Protein AF-A0A9Q9AF63-F1 (afdb_monomer)

Organism: NCBI:txid215465

Solvent-accessible surface area (backbone atoms only — not comparable to full-atom values): 17402 Å² total; per-residue (Å²): 139,84,87,80,82,82,80,79,77,81,82,74,74,74,53,44,100,85,75,41,67,67,80,53,75,73,59,57,75,74,52,88,51,78,83,75,47,58,68,69,58,47,49,53,50,45,50,52,53,34,70,74,70,29,19,36,49,43,97,87,70,42,79,43,64,91,54,70,68,51,71,76,35,76,66,51,26,55,53,44,56,66,55,29,63,42,35,30,30,36,79,22,55,47,49,47,51,62,65,60,53,55,47,62,71,67,49,52,72,68,60,50,57,52,27,29,75,81,67,97,78,68,94,58,89,89,71,91,83,70,76,18,31,40,35,36,35,37,35,40,66,76,66,60,58,85,62,30,53,62,35,43,50,59,53,46,58,36,58,76,34,82,91,31,77,68,44,60,43,51,71,47,54,42,57,46,70,74,44,77,74,51,50,60,57,52,51,57,49,52,56,56,49,51,75,72,51,88,47,68,69,45,39,49,53,49,50,46,47,48,49,24,48,50,54,45,49,51,55,52,49,54,52,53,53,50,51,52,50,52,54,47,69,72,40,93,62,95,76,76,84,77,81,75,76,84,78,77,82,71,87,75,75,78,93,75,94,75,90,78,82,80,78,92,73,91,70,87,77,74,79,77,75,82,77,79,77,85,80,130

Mean predicted aligned error: 15.32 Å

Secondary structure (DSSP, 8-state):
-------------S--TTSPPPPPHHHHTTS--GGGS-HHHHHHHHHHHHHHH-EEE-TTS-EE-SSSHHHH-HHHHHHHHHHHTTEEEEEEETT-THHHHHHHHHS-HHHHHHHS---TT---TT-TT---EEEEEEEESS--HHHHHHHHHHHHTTTT-TTSGGGG--EEEEEEES-HHHHHHHHHHHHHHHHH---HHHHHHHHHHHHHHHHHHHHHHHHHHHHHHHHHHHS-------------TTS---------PPPS-----------PPPP-

Structure (mmCIF, N/CA/C/O backbone):
data_AF-A0A9Q9AF63-F1
#
_entry.id   AF-A0A9Q9AF63-F1
#
loop_
_atom_site.group_PDB
_atom_site.id
_atom_site.type_symbol
_atom_site.label_atom_id
_atom_site.label_alt_id
_atom_site.label_comp_id
_atom_site.label_asym_id
_atom_site.label_entity_id
_atom_site.label_seq_id
_atom_site.pdbx_PDB_ins_code
_atom_site.Cartn_x
_atom_site.Cartn_y
_atom_site.Cartn_z
_atom_site.occupancy
_atom_site.B_iso_or_equiv
_atom_site.auth_seq_id
_atom_site.auth_comp_id
_atom_site.auth_asym_id
_atom_site.auth_atom_id
_atom_site.pdbx_PDB_model_num
ATOM 1 N N . MET A 1 1 ? -63.738 12.614 22.627 1.00 40.19 1 MET A N 1
ATOM 2 C CA . MET A 1 1 ? -63.311 11.239 22.961 1.00 40.19 1 MET A CA 1
ATOM 3 C C . MET A 1 1 ? -62.847 10.582 21.673 1.00 40.19 1 MET A C 1
ATOM 5 O O . MET A 1 1 ? -63.666 10.401 20.786 1.00 40.19 1 MET A O 1
ATOM 9 N N . MET A 1 2 ? -61.541 10.354 21.518 1.00 39.25 2 MET A N 1
ATOM 10 C CA . MET A 1 2 ? -60.963 9.656 20.363 1.00 39.25 2 MET A CA 1
ATOM 11 C C . MET A 1 2 ? -60.520 8.265 20.823 1.00 39.25 2 MET A C 1
ATOM 13 O O . MET A 1 2 ? -59.652 8.158 21.686 1.00 39.25 2 MET A O 1
ATOM 17 N N . GLU A 1 3 ? -61.129 7.216 20.273 1.00 41.09 3 GLU A N 1
ATOM 18 C CA . GLU A 1 3 ? -60.701 5.827 20.461 1.00 41.09 3 GLU A CA 1
ATOM 19 C C . GLU A 1 3 ? -59.487 5.526 19.573 1.00 41.09 3 GLU A C 1
ATOM 21 O O . GLU A 1 3 ? -59.563 5.560 18.344 1.00 41.09 3 GLU A O 1
ATOM 26 N N . GLN A 1 4 ? -58.356 5.208 20.204 1.00 42.12 4 GLN A N 1
ATOM 27 C CA . GLN A 1 4 ? -57.185 4.647 19.536 1.00 42.12 4 GLN A CA 1
ATOM 28 C C . GLN A 1 4 ? -57.412 3.153 19.274 1.00 42.12 4 GLN A C 1
ATOM 30 O O . GLN A 1 4 ? -57.460 2.342 20.199 1.00 42.12 4 GLN A O 1
ATOM 35 N N . LYS A 1 5 ? -57.513 2.767 17.998 1.00 41.03 5 LYS A N 1
ATOM 36 C CA . LYS A 1 5 ? -57.464 1.360 17.580 1.00 41.03 5 LYS A CA 1
ATOM 37 C C . LYS A 1 5 ? -56.031 0.836 17.702 1.00 41.03 5 LYS A C 1
ATOM 39 O O . LYS A 1 5 ? -55.151 1.223 16.938 1.00 41.03 5 LYS A O 1
ATOM 44 N N . SER A 1 6 ? -55.825 -0.069 18.656 1.00 43.34 6 SER A N 1
ATOM 45 C CA . SER A 1 6 ? -54.605 -0.861 18.825 1.00 43.34 6 SER A CA 1
ATOM 46 C C . SER A 1 6 ? -54.395 -1.777 17.611 1.00 43.34 6 SER A C 1
ATOM 48 O O . SER A 1 6 ? -55.165 -2.712 17.379 1.00 43.34 6 SER A O 1
ATOM 50 N N . GLN A 1 7 ? -53.366 -1.496 16.809 1.00 41.84 7 GLN A N 1
ATOM 51 C CA . GLN A 1 7 ? -52.895 -2.398 15.760 1.00 41.84 7 GLN A CA 1
ATOM 52 C C . GLN A 1 7 ? -52.069 -3.518 16.406 1.00 41.84 7 GLN A C 1
ATOM 54 O O . GLN A 1 7 ? -50.968 -3.289 16.900 1.00 41.84 7 GLN A O 1
ATOM 59 N N . LYS A 1 8 ? -52.614 -4.739 16.402 1.00 41.44 8 LYS A N 1
ATOM 60 C CA . LYS A 1 8 ? -51.881 -5.960 16.750 1.00 41.44 8 LYS A CA 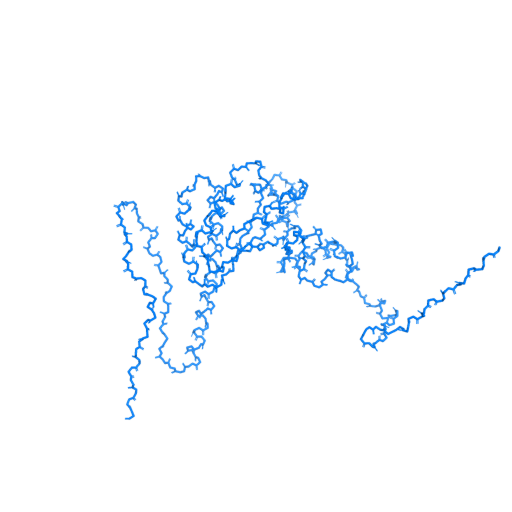1
ATOM 61 C C . LYS A 1 8 ? -50.850 -6.255 15.660 1.00 41.44 8 LYS A C 1
ATOM 63 O O . LYS A 1 8 ? -51.215 -6.557 14.526 1.00 41.44 8 LYS A O 1
ATOM 68 N N . THR A 1 9 ? -49.574 -6.188 16.016 1.00 38.66 9 THR A N 1
ATOM 69 C CA . THR A 1 9 ? -48.465 -6.706 15.212 1.00 38.66 9 THR A CA 1
ATOM 70 C C . THR A 1 9 ? -48.625 -8.223 15.034 1.00 38.66 9 THR A C 1
ATOM 72 O O . THR A 1 9 ? -48.923 -8.915 16.012 1.00 38.66 9 THR A O 1
ATOM 75 N N . PRO A 1 10 ? -48.438 -8.772 13.821 1.00 39.84 10 PRO A N 1
ATOM 76 C CA . PRO A 1 10 ? -48.488 -10.212 13.611 1.00 39.84 10 PRO A CA 1
ATOM 77 C C . PRO A 1 10 ? -47.320 -10.890 14.337 1.00 39.84 10 PRO A C 1
ATOM 79 O O . PRO A 1 10 ? -46.160 -10.505 14.183 1.00 39.84 10 PRO A O 1
ATOM 82 N N . GLN A 1 11 ? -47.643 -11.898 15.150 1.00 45.44 11 GLN A N 1
ATOM 83 C CA . GLN A 1 11 ? -46.669 -12.790 15.769 1.00 45.44 11 GLN A CA 1
ATOM 84 C C . GLN A 1 11 ? -45.915 -13.532 14.663 1.00 45.44 11 GLN A C 1
ATOM 86 O O . GLN A 1 11 ? -46.487 -14.346 13.942 1.00 45.44 11 GLN A O 1
ATOM 91 N N . SER A 1 12 ? -44.629 -13.214 14.528 1.00 45.88 12 SER A N 1
ATOM 92 C CA . SER A 1 12 ? -43.688 -13.929 13.673 1.00 45.88 12 SER A CA 1
ATOM 93 C C . SER A 1 12 ? -43.659 -15.404 14.079 1.00 45.88 12 SER A C 1
ATOM 95 O O . SER A 1 12 ? -43.249 -15.746 15.189 1.00 45.88 12 SER A O 1
ATOM 97 N N . THR A 1 13 ? -44.129 -16.278 13.191 1.00 47.62 13 THR A N 1
ATOM 98 C CA . THR A 1 13 ? -43.919 -17.725 13.271 1.00 47.62 13 THR A CA 1
ATOM 99 C C . THR A 1 13 ? -42.415 -17.970 13.268 1.00 47.62 13 THR A C 1
ATOM 101 O O . THR A 1 13 ? -41.766 -17.710 12.260 1.00 47.62 13 THR A O 1
ATOM 104 N N . GLY A 1 14 ? -41.871 -18.397 14.413 1.00 52.56 14 GLY A N 1
ATOM 105 C CA . GLY A 1 14 ? -40.439 -18.503 14.722 1.00 52.56 14 GLY A CA 1
ATOM 106 C C . GLY A 1 14 ? -39.661 -19.534 13.903 1.00 52.56 14 GLY A C 1
ATOM 107 O O . GLY A 1 14 ? -39.076 -20.454 14.466 1.00 52.56 14 GLY A O 1
ATOM 108 N N . LEU A 1 15 ? -39.648 -19.372 12.586 1.00 46.97 15 LEU A N 1
ATOM 109 C CA . LEU A 1 15 ? -38.808 -20.086 11.638 1.00 46.97 15 LEU A CA 1
ATOM 110 C C . LEU A 1 15 ? -37.778 -19.095 11.089 1.00 46.97 15 LEU A C 1
ATOM 112 O O . LEU A 1 15 ? -38.126 -17.994 10.659 1.00 46.97 15 LEU A O 1
ATOM 116 N N . ASN A 1 16 ? -36.504 -19.480 11.120 1.00 59.41 16 ASN A N 1
ATOM 117 C CA . ASN A 1 16 ? -35.443 -18.714 10.468 1.00 59.41 16 ASN A CA 1
ATOM 118 C C . ASN A 1 16 ? -35.586 -18.832 8.935 1.00 59.41 16 ASN A C 1
ATOM 120 O O . ASN A 1 16 ? -36.303 -19.707 8.448 1.00 59.41 16 ASN A O 1
ATOM 124 N N . GLN A 1 17 ? -34.886 -17.986 8.166 1.00 59.47 17 GLN A N 1
ATOM 125 C CA . GLN A 1 17 ? -34.955 -17.956 6.689 1.00 59.47 17 GLN A CA 1
ATOM 126 C C . GLN A 1 17 ? -34.658 -19.316 6.019 1.00 59.47 17 GLN A C 1
ATOM 128 O O . GLN A 1 17 ? -35.101 -19.553 4.901 1.00 59.47 17 GLN A O 1
ATOM 133 N N . ASP A 1 18 ? -34.009 -20.234 6.739 1.00 68.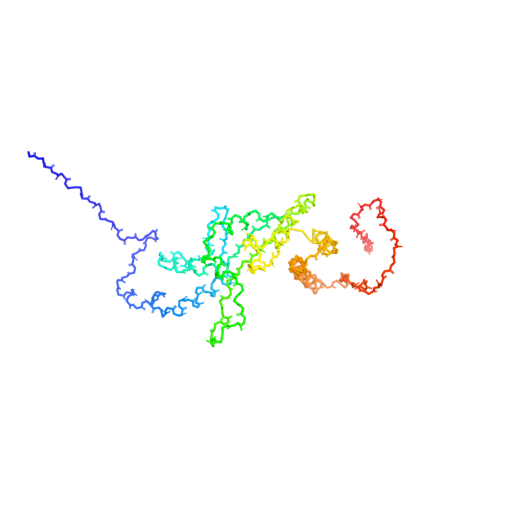88 18 ASP A N 1
ATOM 134 C CA . ASP A 1 18 ? -33.678 -21.590 6.287 1.00 68.88 18 ASP A CA 1
ATOM 135 C C . ASP A 1 18 ? -34.744 -22.652 6.639 1.00 68.88 18 ASP A C 1
ATOM 137 O O . ASP A 1 18 ? -34.483 -23.852 6.551 1.00 68.88 18 ASP A O 1
ATOM 141 N N . GLY A 1 19 ? -35.927 -22.252 7.125 1.00 66.62 19 GLY A N 1
ATOM 142 C CA . GLY A 1 19 ? -37.008 -23.175 7.505 1.00 66.62 19 GLY A CA 1
ATOM 143 C C . GLY A 1 19 ? -36.722 -24.016 8.756 1.00 66.62 19 GLY A C 1
ATOM 144 O O . GLY A 1 19 ? -37.437 -24.977 9.036 1.00 66.62 19 GLY A O 1
ATOM 145 N N . ARG A 1 20 ? -35.682 -23.670 9.525 1.00 64.94 20 ARG A N 1
ATOM 146 C CA . ARG A 1 20 ? -35.332 -24.326 10.792 1.00 64.94 20 ARG A CA 1
ATOM 147 C C . ARG A 1 20 ? -35.839 -23.516 11.980 1.00 64.94 20 ARG A C 1
ATOM 149 O O . ARG A 1 20 ? -35.778 -22.284 11.973 1.00 64.94 20 ARG A O 1
ATOM 156 N N . TYR A 1 21 ? -36.288 -24.219 13.019 1.00 58.97 21 TYR A N 1
ATOM 157 C CA . TYR A 1 21 ? -36.537 -23.607 14.321 1.00 58.97 21 TYR A CA 1
ATOM 158 C C . TYR A 1 21 ? -35.222 -23.036 14.872 1.00 58.97 21 TYR A C 1
ATOM 160 O O . TYR A 1 21 ? -34.186 -23.704 14.766 1.00 58.97 21 TYR A O 1
ATOM 168 N N . PRO A 1 22 ? -35.224 -21.818 15.444 1.00 62.84 22 PRO A N 1
ATOM 169 C CA . PRO A 1 22 ? -34.050 -21.293 16.116 1.00 62.84 22 PRO A CA 1
ATOM 170 C C . PRO A 1 22 ? -33.624 -22.276 17.217 1.00 62.84 22 PRO A C 1
ATOM 172 O O . PRO A 1 22 ? -34.490 -22.852 17.883 1.00 62.84 22 PRO A O 1
ATOM 175 N N . PRO A 1 23 ? -32.309 -22.490 17.405 1.00 61.69 23 PRO A N 1
ATOM 176 C CA . PRO A 1 23 ? -31.814 -23.402 18.426 1.00 61.69 23 PRO A CA 1
ATOM 177 C C . PRO A 1 23 ? -32.398 -23.018 19.785 1.00 61.69 23 PRO A C 1
ATOM 179 O O . PRO A 1 23 ? -32.509 -21.831 20.115 1.00 61.69 23 PRO A O 1
ATOM 182 N N . SER A 1 24 ? -32.808 -24.037 20.540 1.00 60.53 24 SER A N 1
ATOM 183 C CA . SER A 1 24 ? -33.427 -23.867 21.855 1.00 60.53 24 SER A CA 1
ATOM 184 C C . SER A 1 24 ? -32.520 -23.047 22.779 1.00 60.53 24 SER A C 1
ATOM 186 O O . SER A 1 24 ? -31.297 -23.109 22.679 1.00 60.53 24 SER A O 1
ATOM 188 N N . GLN A 1 25 ? -33.104 -22.276 23.698 1.00 57.56 25 GLN A N 1
ATOM 189 C CA . GLN A 1 25 ? -32.359 -21.388 24.604 1.00 57.56 25 GLN A CA 1
ATOM 190 C C . GLN A 1 25 ? -31.267 -22.144 25.396 1.00 57.56 25 GLN A C 1
ATOM 192 O O . GLN A 1 25 ? -30.166 -21.632 25.553 1.00 57.56 25 GLN A O 1
ATOM 197 N N . LYS A 1 26 ? -31.523 -23.418 25.737 1.00 53.22 26 LYS A N 1
ATOM 198 C CA . LYS A 1 26 ? -30.560 -24.348 26.357 1.00 53.22 26 LYS A CA 1
ATOM 199 C C . LYS A 1 26 ? -29.373 -24.752 25.470 1.00 53.22 26 LYS A C 1
ATOM 201 O O . LYS A 1 26 ? -28.327 -25.096 26.000 1.00 53.22 26 LYS A O 1
ATOM 206 N N . GLN A 1 27 ? -29.507 -24.747 24.141 1.00 55.69 27 GLN A N 1
ATOM 207 C CA . GLN A 1 27 ? -28.368 -25.002 23.244 1.00 55.69 27 GLN A CA 1
ATOM 208 C C . GLN A 1 27 ? -27.416 -23.805 23.190 1.00 55.69 27 GLN A C 1
ATOM 210 O O . GLN A 1 27 ? -26.212 -24.007 23.106 1.00 55.69 27 GLN A O 1
ATOM 215 N N . ARG A 1 28 ? -27.934 -22.575 23.319 1.00 57.66 28 ARG A N 1
ATOM 216 C CA . ARG A 1 28 ? -27.095 -21.366 23.380 1.00 57.66 28 ARG A CA 1
ATOM 217 C C . ARG A 1 28 ? -26.313 -21.245 24.687 1.00 57.66 28 ARG A C 1
ATOM 219 O O . ARG A 1 28 ? -25.251 -20.648 24.688 1.00 57.66 28 ARG A O 1
ATOM 226 N N . GLU A 1 29 ? -26.817 -21.813 25.782 1.00 58.97 29 GLU A N 1
ATOM 227 C CA . GLU A 1 29 ? -26.141 -21.788 27.091 1.00 58.97 29 GLU A CA 1
ATOM 228 C C . GLU A 1 29 ? -24.853 -22.633 27.130 1.00 58.97 29 GLU A C 1
ATOM 230 O O . GLU A 1 29 ? -24.011 -22.406 27.993 1.00 58.97 29 GLU A O 1
ATOM 235 N N . ASN A 1 30 ? -24.669 -23.561 26.182 1.00 60.06 30 ASN A N 1
ATOM 236 C CA . ASN A 1 30 ? -23.475 -24.410 26.079 1.00 60.06 30 ASN A CA 1
ATOM 237 C C . ASN A 1 30 ? -22.545 -24.039 24.910 1.00 60.06 30 ASN A C 1
ATOM 239 O O . ASN A 1 30 ? -21.534 -24.710 24.703 1.00 60.06 30 ASN A O 1
ATOM 243 N N . GLU A 1 31 ? -22.863 -22.998 24.140 1.00 71.44 31 GLU A N 1
ATOM 244 C CA . GLU A 1 31 ? -22.011 -22.513 23.053 1.00 71.44 31 GLU A CA 1
ATOM 245 C C . GLU A 1 31 ? -21.240 -21.280 23.527 1.00 71.44 31 GLU A C 1
ATOM 247 O O . GLU A 1 31 ? -21.824 -20.231 23.786 1.00 71.44 31 GLU A O 1
ATOM 252 N N . TRP A 1 32 ? -19.914 -21.398 23.636 1.00 75.44 32 TRP A N 1
ATOM 253 C CA . TRP A 1 32 ? -19.058 -20.238 23.872 1.00 75.44 32 TRP A CA 1
ATOM 254 C C . TRP A 1 32 ? -19.143 -19.278 22.684 1.00 75.44 32 TRP A C 1
ATOM 256 O O . TRP A 1 32 ? -18.859 -19.648 21.541 1.00 75.44 32 TRP A O 1
ATOM 266 N N . SER A 1 33 ? -19.521 -18.033 22.959 1.00 81.38 33 SER A N 1
ATOM 267 C CA . SER A 1 33 ? -19.510 -16.951 21.984 1.00 81.38 33 SER A CA 1
ATOM 268 C C . SER A 1 33 ? -18.108 -16.367 21.861 1.00 81.38 33 SER A C 1
ATOM 270 O O . SER A 1 33 ? -17.343 -16.303 22.819 1.00 81.38 33 SER A O 1
ATOM 272 N N . PHE A 1 34 ? -17.782 -15.840 20.681 1.00 82.88 34 PHE A N 1
ATOM 273 C CA . PHE A 1 34 ? -16.546 -15.082 20.474 1.00 82.88 34 PHE A CA 1
ATOM 274 C C . PHE A 1 34 ? -16.404 -13.911 21.467 1.00 82.88 34 PHE A C 1
ATOM 276 O O . PHE A 1 34 ? -15.296 -13.566 21.869 1.00 82.88 34 PHE A O 1
ATOM 283 N N . LEU A 1 35 ? -17.528 -13.317 21.880 1.00 85.44 35 LEU A N 1
ATOM 284 C CA . LEU A 1 35 ? -17.551 -12.219 22.849 1.00 85.44 35 LEU A CA 1
ATOM 285 C C . LEU A 1 35 ? -17.252 -12.663 24.289 1.00 85.44 35 LEU A C 1
ATOM 287 O O . LEU A 1 35 ? -16.934 -11.805 25.108 1.00 85.44 35 LEU A O 1
ATOM 291 N N . ASP A 1 36 ? -17.315 -13.965 24.578 1.00 87.88 36 ASP A N 1
ATOM 292 C CA . ASP A 1 36 ? -16.996 -14.525 25.896 1.00 87.88 36 ASP A CA 1
ATOM 293 C C . ASP A 1 36 ? -15.480 -14.720 26.082 1.00 87.88 36 ASP A C 1
ATOM 295 O O . ASP A 1 36 ? -15.008 -14.975 27.190 1.00 87.88 36 ASP A O 1
ATOM 299 N N . LEU A 1 37 ? -14.694 -14.589 25.006 1.00 87.56 37 LEU A N 1
ATOM 300 C CA . LEU A 1 37 ? -13.234 -14.634 25.067 1.00 87.56 37 LEU A CA 1
ATOM 301 C C . LEU A 1 37 ? -12.679 -13.402 25.804 1.00 87.56 37 LEU A C 1
ATOM 303 O O . LEU A 1 37 ? -13.219 -12.306 25.641 1.00 87.56 37 LEU A O 1
ATOM 307 N N . PRO A 1 38 ? -11.553 -13.517 26.533 1.00 90.56 38 PRO A N 1
ATOM 308 C CA . PRO A 1 38 ? -10.850 -12.354 27.072 1.00 90.56 38 PRO A CA 1
ATOM 309 C C . PRO A 1 38 ? -10.507 -11.336 25.978 1.00 90.56 38 PRO A C 1
ATOM 311 O O . PRO A 1 38 ? -10.186 -11.710 24.844 1.00 90.56 38 PRO A O 1
ATOM 314 N N . GLY A 1 39 ? -10.550 -10.044 26.309 1.00 85.56 39 GLY A N 1
ATO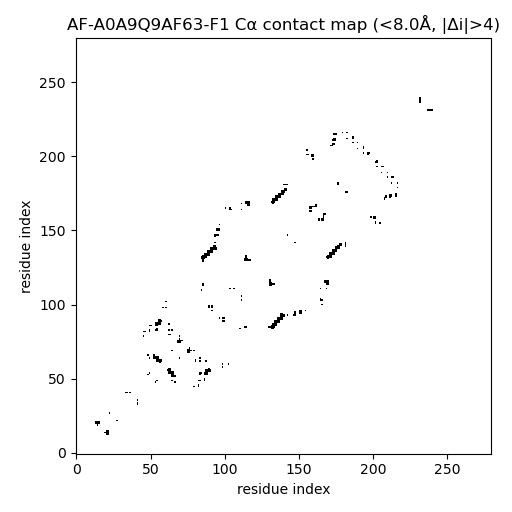M 315 C CA . GLY A 1 39 ? -10.348 -8.963 25.337 1.00 85.56 39 GLY A CA 1
ATOM 316 C C . GLY A 1 39 ? -8.989 -9.025 24.632 1.00 85.56 39 GLY A C 1
ATOM 317 O O . GLY A 1 39 ? -8.878 -8.687 23.454 1.00 85.56 39 GLY A O 1
ATOM 318 N N . GLU A 1 40 ? -7.961 -9.525 25.313 1.00 85.94 40 GLU A N 1
ATOM 319 C CA . GLU A 1 40 ? -6.626 -9.756 24.762 1.00 85.94 40 GLU A CA 1
ATOM 320 C C . GLU A 1 40 ? -6.655 -10.805 23.645 1.00 85.94 40 GLU A C 1
ATOM 322 O O . GLU A 1 40 ? -6.059 -10.603 22.585 1.00 85.94 40 GLU A O 1
ATOM 327 N N . VAL A 1 41 ? -7.400 -11.894 23.854 1.00 87.06 41 VAL A N 1
ATOM 328 C CA . VAL A 1 41 ? -7.563 -12.975 22.873 1.00 87.06 41 VAL A CA 1
ATOM 329 C C . VAL A 1 41 ? -8.383 -12.485 21.682 1.00 87.06 41 VAL A C 1
ATOM 331 O O . VAL A 1 41 ? -7.997 -12.725 20.539 1.00 87.06 41 VAL A O 1
ATOM 334 N N . GLN A 1 42 ? -9.462 -11.732 21.927 1.00 88.69 42 GLN A N 1
ATOM 335 C CA . GLN A 1 42 ? -10.249 -11.114 20.854 1.00 88.69 42 GLN A CA 1
ATOM 336 C C . GLN A 1 42 ? -9.371 -10.208 19.981 1.00 88.69 42 GLN A C 1
ATOM 338 O O . GLN A 1 42 ? -9.371 -10.342 18.758 1.00 88.69 42 GLN A O 1
ATOM 343 N N . ASN A 1 43 ? -8.561 -9.342 20.601 1.00 85.94 43 ASN A N 1
ATOM 344 C CA . ASN A 1 43 ? -7.639 -8.452 19.896 1.00 85.94 43 ASN A CA 1
ATOM 345 C C . ASN A 1 43 ? -6.589 -9.220 19.085 1.00 85.94 43 ASN A C 1
ATOM 347 O O . ASN A 1 43 ? -6.334 -8.862 17.936 1.00 85.94 43 ASN A O 1
ATOM 351 N N . ALA A 1 44 ? -6.009 -10.285 19.645 1.00 84.44 44 ALA A N 1
ATOM 352 C CA . ALA A 1 44 ? -5.060 -11.130 18.926 1.00 84.44 44 ALA A CA 1
ATOM 353 C C . ALA A 1 44 ? -5.700 -11.774 17.684 1.00 84.44 44 ALA A C 1
ATOM 355 O O . ALA A 1 44 ? -5.097 -11.770 16.610 1.00 84.44 44 ALA A O 1
ATOM 356 N N . ILE A 1 45 ? -6.945 -12.251 17.795 1.00 87.44 45 ILE A N 1
ATOM 357 C CA . ILE A 1 45 ? -7.688 -12.816 16.661 1.00 87.44 45 ILE A CA 1
ATOM 358 C C . ILE A 1 45 ? -8.000 -11.735 15.623 1.00 87.44 45 ILE A C 1
ATOM 360 O O . ILE A 1 45 ? -7.800 -11.963 14.431 1.00 87.44 45 ILE A O 1
ATOM 364 N N . TYR A 1 46 ? -8.442 -10.547 16.046 1.00 87.38 46 TYR A N 1
ATOM 365 C CA . TYR A 1 46 ? -8.684 -9.435 15.127 1.00 87.38 46 TYR A CA 1
ATOM 366 C C . TYR A 1 46 ? -7.434 -9.088 14.331 1.00 87.38 46 TYR A C 1
ATOM 368 O O . TYR A 1 46 ? -7.511 -8.987 13.109 1.00 87.38 46 TYR A O 1
ATOM 376 N N . LEU A 1 47 ? -6.287 -8.968 15.000 1.00 81.44 47 LEU A N 1
ATOM 377 C CA . LEU A 1 47 ? -5.008 -8.685 14.356 1.00 81.44 47 LEU A CA 1
ATOM 378 C C . LEU A 1 47 ? -4.575 -9.806 13.413 1.00 81.44 47 LEU A C 1
ATOM 380 O O . LEU A 1 47 ? -4.118 -9.503 12.317 1.00 81.44 47 LEU A O 1
ATOM 384 N N . ALA A 1 48 ? -4.752 -11.075 13.788 1.00 83.25 48 ALA A N 1
ATOM 385 C CA . ALA A 1 48 ? -4.425 -12.211 12.926 1.00 83.25 48 ALA A CA 1
ATOM 386 C C . ALA A 1 48 ? -5.285 -12.231 11.651 1.00 83.25 48 ALA A C 1
ATOM 388 O O . ALA A 1 48 ? -4.777 -12.373 10.542 1.00 83.25 48 ALA A O 1
ATOM 389 N N . VAL A 1 49 ? -6.594 -12.007 11.784 1.00 84.94 49 VAL A N 1
ATOM 390 C CA . VAL A 1 49 ? -7.506 -11.946 10.632 1.00 84.94 49 VAL A CA 1
ATOM 391 C C . VAL A 1 49 ? -7.180 -10.747 9.738 1.00 84.94 49 VAL A C 1
ATOM 393 O O . VAL A 1 49 ? -7.242 -10.831 8.508 1.00 84.94 49 VAL A O 1
ATOM 396 N N . LEU A 1 50 ? -6.853 -9.614 10.354 1.00 82.94 50 LEU A N 1
ATOM 397 C CA . LEU A 1 50 ? -6.497 -8.385 9.664 1.00 82.94 50 LEU A CA 1
ATOM 398 C C . LEU A 1 50 ? -5.110 -8.450 9.009 1.00 82.94 50 LEU A C 1
ATOM 400 O O . LEU A 1 50 ? -4.935 -7.864 7.945 1.00 82.94 50 LEU A O 1
ATOM 404 N N . SER A 1 51 ? -4.144 -9.1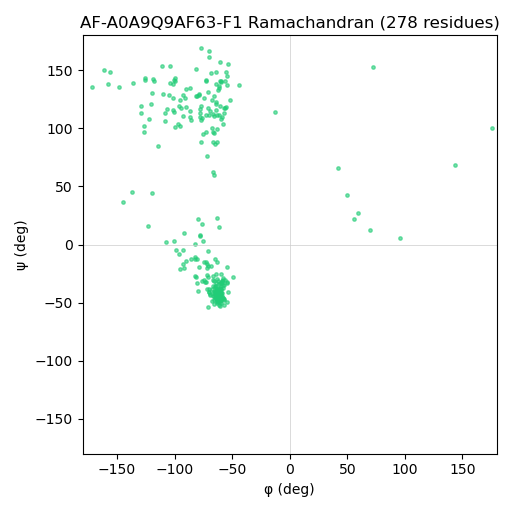71 9.575 1.00 78.62 51 SER A N 1
ATOM 405 C CA . SER A 1 51 ? -2.825 -9.365 8.964 1.00 78.62 51 SER A CA 1
ATOM 406 C C . SER A 1 51 ? -2.897 -10.302 7.759 1.00 78.62 51 SER A C 1
ATOM 408 O O . SER A 1 51 ? -2.272 -10.028 6.735 1.00 78.62 51 SER A O 1
ATOM 410 N N . GLU A 1 52 ? -3.717 -11.352 7.842 1.00 81.50 52 GLU A N 1
ATOM 411 C CA . GLU A 1 52 ? -3.913 -12.312 6.756 1.00 81.50 52 GLU A CA 1
ATOM 412 C C . GLU A 1 52 ? -4.708 -11.699 5.595 1.00 81.50 52 GLU A C 1
ATOM 414 O O . GLU A 1 52 ? -4.268 -11.713 4.442 1.00 81.50 52 GLU A O 1
ATOM 419 N N . LYS A 1 53 ? -5.890 -11.139 5.884 1.00 79.38 53 LYS A N 1
ATOM 420 C CA . LYS A 1 53 ? -6.823 -10.687 4.838 1.00 79.38 53 LYS A CA 1
ATOM 421 C C . LYS A 1 53 ? -6.702 -9.200 4.509 1.00 79.38 53 LYS A C 1
ATOM 423 O O . LYS A 1 53 ? -7.077 -8.789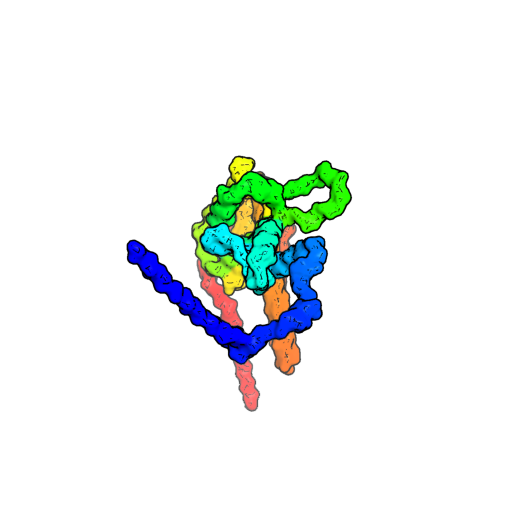 3.409 1.00 79.38 53 LYS A O 1
ATOM 428 N N . GLY A 1 54 ? -6.140 -8.401 5.415 1.00 77.38 54 GLY A N 1
ATOM 429 C CA . GLY A 1 54 ? -6.032 -6.950 5.279 1.00 77.38 54 GLY A CA 1
ATOM 430 C C . GLY A 1 54 ? -7.367 -6.233 5.459 1.00 77.38 54 GLY A C 1
ATOM 431 O O . GLY A 1 54 ? -8.435 -6.758 5.143 1.00 77.38 54 GLY A O 1
ATOM 432 N N . ALA A 1 55 ? -7.313 -4.982 5.903 1.00 86.88 55 ALA A N 1
ATOM 433 C CA . ALA A 1 55 ? -8.429 -4.062 5.735 1.00 86.88 55 ALA A CA 1
ATOM 434 C C . ALA A 1 55 ? -8.307 -3.375 4.371 1.00 86.88 55 ALA A C 1
ATOM 436 O O . ALA A 1 55 ? -7.227 -2.925 4.011 1.00 86.88 55 ALA A O 1
ATOM 437 N N . ILE A 1 56 ? -9.379 -3.272 3.591 1.00 88.38 56 ILE A N 1
ATOM 438 C CA . ILE A 1 56 ? -9.334 -2.677 2.250 1.00 88.38 56 ILE A CA 1
ATOM 439 C C . ILE A 1 56 ? -9.962 -1.290 2.290 1.00 88.38 56 ILE A C 1
ATOM 441 O O . ILE A 1 56 ? -11.098 -1.116 2.732 1.00 88.38 56 ILE A O 1
ATOM 445 N N . LEU A 1 57 ? -9.249 -0.296 1.769 1.00 89.12 57 LEU A N 1
ATOM 446 C CA . LEU A 1 57 ? -9.831 1.012 1.509 1.00 89.12 57 LEU A CA 1
ATOM 447 C C . LEU A 1 57 ? -10.685 0.947 0.236 1.00 89.12 57 LEU A C 1
ATOM 449 O O . LEU A 1 57 ? -10.173 0.701 -0.855 1.00 89.12 57 LEU A O 1
ATOM 453 N N . THR A 1 58 ? -11.981 1.217 0.341 1.00 86.94 58 THR A N 1
ATOM 454 C CA . THR A 1 58 ? -12.912 1.248 -0.802 1.00 86.94 58 THR A CA 1
ATOM 455 C C . THR A 1 58 ? -12.789 2.527 -1.633 1.00 86.94 58 THR A C 1
ATOM 457 O O . THR A 1 58 ? -12.167 3.506 -1.219 1.00 86.94 58 THR A O 1
ATOM 460 N N . LYS A 1 59 ? -13.422 2.559 -2.816 1.00 81.94 59 LYS A N 1
ATOM 461 C CA . LYS A 1 59 ? -13.521 3.773 -3.656 1.00 81.94 59 LYS A CA 1
ATOM 462 C C . LYS A 1 59 ? -14.185 4.948 -2.925 1.00 81.94 59 LYS A C 1
ATOM 464 O O . LYS A 1 59 ? -13.808 6.090 -3.151 1.00 81.94 59 LYS A O 1
ATOM 469 N N . ALA A 1 60 ? -15.107 4.664 -2.003 1.00 84.62 60 ALA A N 1
ATOM 470 C CA . ALA A 1 60 ? -15.768 5.662 -1.162 1.00 84.62 60 ALA A CA 1
ATOM 471 C C . ALA A 1 60 ? -14.898 6.156 0.014 1.00 84.62 60 ALA A C 1
ATOM 473 O O . ALA A 1 60 ? -15.396 6.878 0.875 1.00 84.62 60 ALA A O 1
ATOM 474 N N . LEU A 1 61 ? -13.618 5.760 0.071 1.00 83.38 61 LEU A N 1
ATOM 475 C CA . LEU A 1 61 ? -12.684 6.055 1.164 1.00 83.38 61 LEU A CA 1
ATOM 476 C C . LEU A 1 61 ? -13.152 5.518 2.524 1.00 83.38 61 LEU A C 1
ATOM 478 O O . LEU A 1 61 ? -12.801 6.058 3.568 1.00 83.38 61 LEU A O 1
ATOM 482 N N . ARG A 1 62 ? -13.948 4.446 2.505 1.00 84.38 62 ARG A N 1
ATOM 483 C CA . ARG A 1 62 ? -14.347 3.698 3.700 1.00 84.38 62 ARG A CA 1
ATOM 484 C C . ARG A 1 62 ? -13.482 2.461 3.832 1.00 84.38 62 ARG A C 1
ATOM 486 O O . ARG A 1 62 ? -13.208 1.811 2.822 1.00 84.38 62 ARG A O 1
ATOM 493 N N . ILE A 1 63 ? -13.093 2.138 5.055 1.00 84.88 63 ILE A N 1
ATOM 494 C CA . ILE A 1 63 ? -12.391 0.897 5.351 1.00 84.88 63 ILE A CA 1
ATOM 495 C C . ILE A 1 63 ? -13.418 -0.225 5.437 1.00 84.88 63 ILE A C 1
ATOM 497 O O . ILE A 1 63 ? -14.412 -0.117 6.150 1.00 84.88 63 ILE A O 1
ATOM 501 N N . THR A 1 64 ? -13.177 -1.288 4.683 1.00 85.38 64 THR A N 1
ATOM 502 C CA . THR A 1 64 ? -13.992 -2.500 4.682 1.00 85.38 64 THR A CA 1
ATOM 503 C C . THR A 1 64 ? -13.118 -3.699 4.953 1.00 85.38 64 THR A C 1
ATOM 505 O O . THR A 1 64 ? -11.989 -3.775 4.470 1.00 85.38 64 THR A O 1
ATOM 508 N N . MET A 1 65 ? -13.656 -4.659 5.686 1.00 84.69 65 MET A N 1
ATOM 509 C CA . MET A 1 65 ? -12.965 -5.901 5.974 1.00 84.69 65 MET A CA 1
ATOM 510 C C . MET A 1 65 ? -13.508 -6.996 5.057 1.00 84.69 65 MET A C 1
ATOM 512 O O . MET A 1 65 ? -14.715 -7.219 5.048 1.00 84.69 65 MET A O 1
ATOM 516 N N . PRO A 1 66 ? -12.657 -7.703 4.302 1.00 74.69 66 PRO A N 1
ATOM 517 C CA . PRO A 1 66 ? -13.076 -8.801 3.430 1.00 74.69 66 PRO A CA 1
ATOM 518 C C . PRO A 1 66 ? -13.383 -10.098 4.210 1.00 74.69 66 PRO A C 1
ATOM 520 O O . PRO A 1 66 ? -13.384 -11.183 3.635 1.00 74.69 66 PRO A O 1
ATOM 523 N N . ASN A 1 67 ? -13.588 -10.021 5.529 1.00 81.12 67 ASN A N 1
ATOM 524 C CA . ASN A 1 67 ? -13.825 -11.174 6.392 1.00 81.12 67 ASN A CA 1
ATOM 525 C C . ASN A 1 67 ? -15.264 -11.192 6.925 1.00 81.12 67 ASN A C 1
ATOM 527 O O . ASN A 1 67 ? -15.898 -10.154 7.096 1.00 81.12 67 ASN A O 1
ATOM 531 N N . ASN A 1 68 ? -15.751 -12.395 7.231 1.00 82.88 68 ASN A N 1
ATOM 532 C CA . ASN A 1 68 ? -17.094 -12.593 7.775 1.00 82.88 68 ASN A CA 1
ATOM 533 C C . ASN A 1 68 ? -17.169 -12.309 9.283 1.00 82.88 68 ASN A C 1
ATOM 535 O O . ASN A 1 68 ? -18.267 -12.202 9.819 1.00 82.88 68 ASN A O 1
ATOM 539 N N . LEU A 1 69 ? -16.031 -12.167 9.974 1.00 81.50 69 LEU A N 1
ATOM 540 C CA . LEU A 1 69 ? -15.991 -11.961 11.425 1.00 81.50 69 LEU A CA 1
ATOM 541 C C . LEU A 1 69 ? -16.662 -10.635 11.814 1.00 81.50 69 LEU A C 1
ATOM 543 O O . LEU A 1 69 ? -17.466 -10.592 12.743 1.00 81.50 69 LEU A O 1
ATOM 547 N N . GLY A 1 70 ? -16.441 -9.581 11.024 1.00 77.00 70 GLY A N 1
ATOM 548 C CA . GLY A 1 70 ? -17.130 -8.300 11.189 1.00 77.00 70 GLY A CA 1
ATOM 549 C C . GLY A 1 70 ? -18.644 -8.345 10.935 1.00 77.00 70 GLY A C 1
ATOM 550 O O . GLY A 1 70 ? -19.334 -7.391 11.275 1.00 77.00 70 GLY A O 1
ATOM 551 N N . LEU A 1 71 ? -19.187 -9.422 10.357 1.00 81.31 71 LEU A N 1
ATOM 552 C CA . LEU A 1 71 ? -20.629 -9.571 10.112 1.00 81.31 71 LEU A CA 1
ATOM 553 C C . LEU A 1 71 ? -21.366 -10.232 11.286 1.00 81.31 71 LEU A C 1
ATOM 555 O O . LEU A 1 71 ? -22.590 -10.161 11.349 1.00 81.31 71 LEU A O 1
ATOM 559 N N . VAL A 1 72 ? -20.634 -10.850 12.220 1.00 81.94 72 VAL A N 1
ATOM 560 C CA . VAL A 1 72 ? -21.208 -11.631 13.329 1.00 81.94 72 VAL A CA 1
ATOM 561 C C . VAL A 1 72 ? -21.916 -10.733 14.350 1.00 81.94 72 VAL A C 1
ATOM 563 O O . VAL A 1 72 ? -22.964 -11.094 14.878 1.00 81.94 72 VAL A O 1
ATOM 566 N N . SER A 1 73 ? -21.366 -9.549 14.635 1.00 85.19 73 SER A N 1
ATOM 567 C CA . SER A 1 73 ? -21.952 -8.587 15.574 1.00 85.19 73 SER A CA 1
ATOM 568 C C . SER A 1 73 ? -21.490 -7.162 15.276 1.00 85.19 73 SER A C 1
ATOM 570 O O . SER A 1 73 ? -20.344 -6.936 14.887 1.00 85.19 73 SER A O 1
ATOM 572 N N . LYS A 1 74 ? -22.357 -6.175 15.545 1.00 85.81 74 LYS A N 1
ATOM 573 C CA . LYS A 1 74 ? -22.007 -4.745 15.459 1.00 85.81 74 LYS A CA 1
ATOM 574 C C . LYS A 1 74 ? -20.846 -4.372 16.387 1.00 85.81 74 LYS A C 1
ATOM 576 O O . LYS A 1 74 ? -20.057 -3.497 16.043 1.00 85.81 74 LYS A O 1
ATOM 581 N N . GLN A 1 75 ? -20.738 -5.035 17.539 1.00 87.25 75 GLN A N 1
ATOM 582 C CA . GLN A 1 75 ? -19.650 -4.805 18.489 1.00 87.25 75 GLN A CA 1
ATOM 583 C C . GLN A 1 75 ? -18.309 -5.276 17.916 1.00 87.25 75 GLN A C 1
ATOM 585 O O . GLN A 1 75 ? -17.351 -4.507 17.901 1.00 87.25 75 GLN A O 1
ATOM 590 N N . ILE A 1 76 ? -18.274 -6.498 17.374 1.00 85.94 76 ILE A N 1
ATOM 591 C CA . ILE A 1 76 ? -17.090 -7.067 16.715 1.00 85.94 76 ILE A CA 1
ATOM 592 C C . ILE A 1 76 ? -16.684 -6.187 15.532 1.00 85.94 76 ILE A C 1
ATOM 594 O O . ILE A 1 76 ? -15.522 -5.810 15.406 1.00 85.94 76 ILE A O 1
ATOM 598 N N . HIS A 1 77 ? -17.653 -5.775 14.709 1.00 85.88 77 HIS A N 1
ATOM 599 C CA . HIS A 1 77 ? -17.409 -4.860 13.599 1.00 85.88 77 HIS A CA 1
ATOM 600 C C . HIS A 1 77 ? -16.723 -3.564 14.053 1.00 85.88 77 HIS A C 1
ATOM 602 O O . HIS A 1 77 ? -15.726 -3.155 13.464 1.00 85.88 77 HIS A O 1
ATOM 608 N N . ALA A 1 78 ? -17.242 -2.912 15.098 1.00 84.62 78 ALA A N 1
ATOM 609 C CA . ALA A 1 78 ? -16.683 -1.663 15.609 1.00 84.62 78 ALA A CA 1
ATOM 610 C C . ALA A 1 78 ? -15.254 -1.847 16.145 1.00 84.62 78 ALA A C 1
ATOM 612 O O . ALA A 1 78 ? -14.372 -1.053 15.815 1.00 84.62 78 ALA A O 1
ATOM 613 N N . GLN A 1 79 ? -15.009 -2.915 16.909 1.00 86.56 79 GLN A N 1
ATOM 614 C CA . GLN A 1 79 ? -13.681 -3.230 17.443 1.00 86.56 79 GLN A CA 1
ATOM 615 C C . GLN A 1 79 ? -12.675 -3.515 16.324 1.00 86.56 79 GLN A C 1
ATOM 617 O O . GLN A 1 79 ? -11.586 -2.940 16.308 1.00 86.56 79 GLN A O 1
ATOM 622 N N . MET A 1 80 ? -13.051 -4.337 15.343 1.00 85.62 80 MET A N 1
ATOM 623 C CA . MET A 1 80 ? -12.177 -4.627 14.212 1.00 85.62 80 MET A CA 1
ATOM 624 C C . MET A 1 80 ? -11.937 -3.396 13.331 1.00 85.62 80 MET A C 1
ATOM 626 O O . MET A 1 80 ? -10.825 -3.219 12.849 1.00 85.62 80 MET A O 1
ATOM 630 N N . CYS A 1 81 ? -12.924 -2.510 13.149 1.00 83.62 81 CYS A N 1
ATOM 631 C CA . CYS A 1 81 ? -12.710 -1.228 12.470 1.00 83.62 81 CYS A CA 1
ATOM 632 C C . CYS A 1 81 ? -11.679 -0.352 13.193 1.00 83.62 81 CYS A C 1
ATOM 634 O O . CYS A 1 81 ? -10.869 0.283 12.521 1.00 83.62 81 CYS A O 1
ATOM 636 N N . GLY A 1 82 ? -11.671 -0.349 14.530 1.00 80.75 82 GLY A N 1
ATOM 637 C CA . GLY A 1 82 ? -10.632 0.329 15.312 1.00 80.75 82 GLY A CA 1
ATOM 638 C C . GLY A 1 82 ? -9.239 -0.257 15.063 1.00 80.75 82 GLY A C 1
ATOM 639 O O . GLY A 1 82 ? -8.272 0.482 14.913 1.00 80.75 82 GLY A O 1
ATOM 640 N N . GLN A 1 83 ? -9.144 -1.582 14.924 1.00 82.38 83 GLN A N 1
ATOM 641 C CA . GLN A 1 83 ? -7.883 -2.273 14.623 1.00 82.38 83 GLN A CA 1
ATOM 642 C C . GLN A 1 83 ? -7.481 -2.203 13.137 1.00 82.38 83 GLN A C 1
ATOM 644 O O . GLN A 1 83 ? -6.318 -2.386 12.776 1.00 82.38 83 GLN A O 1
ATOM 649 N N . ALA A 1 84 ? -8.424 -1.913 12.244 1.00 83.19 84 ALA A N 1
ATOM 650 C CA . ALA A 1 84 ? -8.188 -1.900 10.806 1.00 83.19 84 ALA A CA 1
ATOM 651 C C . ALA A 1 84 ? -7.189 -0.813 10.377 1.00 83.19 84 ALA A C 1
ATOM 653 O O . ALA A 1 84 ? -6.502 -0.987 9.371 1.00 83.19 84 ALA A O 1
ATOM 654 N N . MET A 1 85 ? -7.058 0.272 11.154 1.00 76.50 85 MET A N 1
ATOM 655 C CA . MET A 1 85 ? -6.072 1.330 10.902 1.00 76.50 85 MET A CA 1
ATOM 656 C C . MET A 1 85 ? -4.627 0.825 10.923 1.00 76.50 85 MET A C 1
ATOM 658 O O . MET A 1 85 ? -3.780 1.383 10.228 1.00 76.50 85 MET A O 1
ATOM 662 N N . TYR A 1 86 ? -4.348 -0.270 11.637 1.00 75.94 86 TYR A N 1
ATOM 663 C CA . TYR A 1 86 ? -3.002 -0.835 11.713 1.00 75.94 86 TYR A CA 1
ATOM 664 C C . TYR A 1 86 ? -2.564 -1.574 10.437 1.00 75.94 86 TYR A C 1
ATOM 666 O O . TYR A 1 86 ? -1.375 -1.829 10.262 1.00 75.94 86 TYR A O 1
ATOM 674 N N . CYS A 1 87 ? -3.493 -1.897 9.532 1.00 79.50 87 CYS A N 1
ATOM 675 C CA . CYS A 1 87 ? -3.266 -2.813 8.405 1.00 79.50 87 CYS A CA 1
ATOM 676 C C . CYS A 1 87 ? -4.043 -2.412 7.135 1.00 79.50 87 CYS A C 1
ATOM 678 O O . CYS A 1 87 ? -4.549 -3.261 6.389 1.00 79.50 87 CYS A O 1
ATOM 680 N N . VAL A 1 88 ? -4.174 -1.107 6.883 1.00 87.88 88 VAL A N 1
ATOM 681 C CA . VAL A 1 88 ? -4.950 -0.610 5.742 1.00 87.88 88 VAL A CA 1
ATOM 682 C C . VAL A 1 88 ? -4.220 -0.904 4.435 1.00 87.88 88 VAL A C 1
ATOM 684 O O . VAL A 1 88 ? -3.150 -0.370 4.152 1.00 87.88 88 VAL A O 1
ATOM 687 N N . ARG A 1 89 ? -4.852 -1.704 3.583 1.00 90.25 89 ARG A N 1
ATOM 688 C CA . ARG A 1 89 ? -4.468 -1.941 2.197 1.00 90.25 89 ARG A CA 1
ATOM 689 C C . ARG A 1 89 ? -5.198 -0.972 1.274 1.00 90.25 89 ARG A C 1
ATOM 691 O O . ARG A 1 89 ? -6.427 -0.874 1.277 1.00 90.25 89 ARG A O 1
ATOM 698 N N . VAL A 1 90 ? -4.438 -0.290 0.426 1.00 91.69 90 VAL A N 1
ATOM 699 C CA . VAL A 1 90 ? -4.963 0.620 -0.592 1.00 91.69 90 VAL A CA 1
ATOM 700 C C . VAL A 1 90 ? -4.537 0.148 -1.969 1.00 91.69 90 VAL A C 1
ATOM 702 O O . VAL A 1 90 ? -3.353 0.059 -2.268 1.00 91.69 90 VAL A O 1
ATOM 705 N N . GLU A 1 91 ? -5.515 -0.122 -2.823 1.00 91.50 91 GLU A N 1
ATOM 706 C CA . GLU A 1 91 ? -5.273 -0.432 -4.231 1.00 91.50 91 GLU A CA 1
ATOM 707 C C . GLU A 1 91 ? -5.008 0.846 -5.033 1.00 91.50 91 GLU A C 1
ATOM 709 O O . GLU A 1 91 ? -5.773 1.816 -4.955 1.00 91.50 91 GLU A O 1
ATOM 714 N N . VAL A 1 92 ? -3.916 0.826 -5.794 1.00 90.81 92 VAL A N 1
ATOM 715 C CA . VAL A 1 92 ? -3.410 1.905 -6.641 1.00 90.81 92 VAL A CA 1
ATOM 716 C C . VAL A 1 92 ? -3.147 1.341 -8.031 1.00 90.81 92 VAL A C 1
ATOM 718 O O . VAL A 1 92 ? -2.240 0.538 -8.217 1.00 90.81 92 VAL A O 1
ATOM 721 N N . SER A 1 93 ? -3.913 1.789 -9.019 1.00 89.12 93 SER A N 1
ATOM 722 C CA . SER A 1 93 ? -3.710 1.407 -10.420 1.00 89.12 93 SER A CA 1
ATOM 723 C C . SER A 1 93 ? -2.762 2.385 -11.107 1.00 89.12 93 SER A C 1
ATOM 725 O O . SER A 1 93 ? -2.936 3.596 -10.962 1.00 89.12 93 SER A O 1
ATOM 727 N N . ASN A 1 94 ? -1.777 1.882 -11.856 1.00 84.56 94 ASN A N 1
ATOM 728 C CA . ASN A 1 94 ? -0.881 2.681 -12.707 1.00 84.56 94 ASN A CA 1
ATOM 729 C C . ASN A 1 94 ? -0.249 3.887 -11.975 1.00 84.56 94 ASN A C 1
ATOM 731 O O . ASN A 1 94 ? -0.209 5.004 -12.488 1.00 84.56 94 ASN A O 1
ATOM 735 N N . PHE A 1 95 ? 0.195 3.660 -10.731 1.00 88.19 95 PHE A N 1
ATOM 736 C CA . PHE A 1 95 ? 0.731 4.678 -9.812 1.00 88.19 95 PHE A CA 1
ATOM 737 C C . PHE A 1 95 ? -0.198 5.870 -9.533 1.00 88.19 95 PHE A C 1
ATOM 739 O O . PHE A 1 95 ? 0.258 6.922 -9.094 1.00 88.19 95 PHE A O 1
ATOM 746 N N . ASN A 1 96 ? -1.511 5.750 -9.723 1.00 89.50 96 ASN A N 1
ATOM 747 C CA . ASN A 1 96 ? -2.446 6.797 -9.323 1.00 89.50 96 ASN A CA 1
ATOM 748 C C . ASN A 1 96 ? -2.690 6.785 -7.800 1.00 89.50 96 ASN A C 1
ATOM 750 O O . ASN A 1 96 ? -3.632 6.175 -7.293 1.00 89.50 96 ASN A O 1
ATOM 754 N N . PHE A 1 97 ? -1.855 7.514 -7.059 1.00 90.88 97 PHE A N 1
ATOM 755 C CA . PHE A 1 97 ? -1.924 7.610 -5.596 1.00 90.88 97 PHE A CA 1
ATOM 756 C C . PHE A 1 97 ? -3.021 8.549 -5.066 1.00 90.88 97 PHE A C 1
ATOM 758 O O . PHE A 1 97 ? -3.073 8.802 -3.862 1.00 90.88 97 PHE A O 1
ATOM 765 N N . SER A 1 98 ? -3.915 9.072 -5.916 1.00 89.75 98 SER A N 1
ATOM 766 C CA . SER A 1 98 ? -4.940 10.050 -5.503 1.00 89.75 98 SER A CA 1
ATOM 767 C C . SER A 1 98 ? -5.773 9.550 -4.325 1.00 89.75 98 SER A C 1
ATOM 769 O O . SER A 1 98 ? -6.007 10.285 -3.374 1.00 89.75 98 SER A O 1
ATOM 771 N N . LYS A 1 99 ? -6.137 8.266 -4.336 1.00 90.25 99 LYS A N 1
ATOM 772 C CA . LYS A 1 99 ? -6.907 7.628 -3.265 1.00 90.25 99 LYS A CA 1
ATOM 773 C C . LYS A 1 99 ? -6.155 7.589 -1.933 1.00 90.25 99 LYS A C 1
ATOM 775 O O . LYS A 1 99 ? -6.734 7.932 -0.907 1.00 90.25 99 LYS A O 1
ATOM 780 N N . VAL A 1 100 ? -4.872 7.215 -1.960 1.00 91.25 100 VAL A N 1
ATOM 781 C CA . VAL A 1 100 ? -3.996 7.225 -0.774 1.00 91.25 100 VAL A CA 1
ATOM 782 C C . VAL A 1 100 ? -3.904 8.646 -0.226 1.00 91.25 100 VAL A C 1
ATOM 784 O O . VAL A 1 100 ? -4.123 8.879 0.956 1.00 91.25 100 VAL A O 1
ATOM 787 N N . ILE A 1 101 ? -3.667 9.618 -1.104 1.00 90.50 101 ILE A N 1
ATOM 788 C CA . ILE A 1 101 ? -3.546 11.030 -0.740 1.00 90.50 101 ILE A CA 1
ATOM 789 C C . ILE A 1 101 ? -4.834 11.556 -0.097 1.00 90.50 101 ILE A C 1
ATOM 791 O O . ILE A 1 101 ? -4.781 12.186 0.958 1.00 90.50 101 ILE A O 1
ATOM 795 N N . THR A 1 102 ? -5.993 11.324 -0.719 1.00 90.94 102 THR A N 1
ATOM 796 C CA . THR A 1 102 ? -7.273 11.801 -0.185 1.00 90.94 102 THR A CA 1
ATOM 797 C C . THR A 1 102 ? -7.601 11.132 1.143 1.00 90.94 102 THR A C 1
ATOM 799 O O . THR A 1 102 ? -8.138 11.793 2.024 1.00 90.94 102 THR A O 1
ATOM 802 N N . PHE A 1 103 ? -7.256 9.854 1.308 1.00 90.12 103 PHE A N 1
ATOM 803 C CA . PHE A 1 103 ? -7.397 9.159 2.583 1.00 90.12 103 PHE A CA 1
ATOM 804 C C . PHE A 1 103 ? -6.555 9.817 3.680 1.00 90.12 103 PHE A C 1
ATOM 806 O O . PHE A 1 103 ? -7.110 10.242 4.686 1.00 90.12 103 PHE A O 1
ATOM 813 N N . LEU A 1 104 ? -5.255 10.018 3.443 1.00 89.31 104 LEU A N 1
ATOM 814 C CA . LEU A 1 104 ? -4.353 10.664 4.404 1.00 89.31 104 LEU A CA 1
ATOM 815 C C . LEU A 1 104 ? -4.809 12.073 4.798 1.00 89.31 104 LEU A C 1
ATOM 817 O O . LEU A 1 104 ? -4.701 12.467 5.956 1.00 89.31 104 LEU A O 1
ATOM 821 N N . ASN A 1 105 ? -5.349 12.836 3.848 1.00 89.19 105 ASN A N 1
ATOM 822 C CA . ASN A 1 105 ? -5.865 14.180 4.109 1.00 89.19 105 ASN A CA 1
ATOM 823 C C . ASN A 1 105 ? -7.169 14.190 4.927 1.00 89.19 105 ASN A C 1
ATOM 825 O O . ASN A 1 105 ? -7.524 15.231 5.468 1.00 89.19 105 ASN A O 1
ATOM 829 N N . LYS A 1 106 ? -7.899 13.070 4.993 1.00 88.44 106 LYS A N 1
ATOM 830 C CA . LYS A 1 106 ? -9.142 12.948 5.771 1.00 88.44 106 LYS A CA 1
ATOM 831 C C . LYS A 1 106 ? -8.930 12.414 7.183 1.00 88.44 106 LYS A C 1
ATOM 833 O O . LYS A 1 106 ? -9.837 12.545 7.996 1.00 88.44 106 LYS A O 1
ATOM 838 N N . LEU A 1 107 ? -7.779 11.805 7.458 1.00 86.31 107 LEU A N 1
ATOM 839 C CA . LEU A 1 107 ? -7.454 11.311 8.793 1.00 86.31 107 LEU A CA 1
ATOM 840 C C . LEU A 1 107 ? -7.357 12.465 9.797 1.00 86.31 107 LEU A C 1
ATOM 842 O O . LEU A 1 107 ? -6.983 13.586 9.434 1.00 86.31 107 LEU A O 1
ATOM 846 N N . SER A 1 108 ? -7.700 12.199 11.054 1.00 86.19 108 SER A N 1
ATOM 847 C CA . SER A 1 108 ? -7.399 13.132 12.139 1.00 86.19 108 SER A CA 1
ATOM 848 C C . SER A 1 108 ? -5.886 13.154 12.406 1.00 86.19 108 SER A C 1
ATOM 850 O O . SER A 1 108 ? -5.162 12.247 11.993 1.00 86.19 108 SER A O 1
ATOM 852 N N . GLU A 1 109 ? -5.376 14.187 13.082 1.00 84.19 109 GLU A N 1
ATOM 853 C CA . GLU A 1 109 ? -3.958 14.206 13.485 1.00 84.19 109 GLU A CA 1
ATOM 854 C C . GLU A 1 109 ? -3.628 13.069 14.469 1.00 84.19 109 GLU A C 1
ATOM 856 O O . GLU A 1 109 ? -2.520 12.537 14.444 1.00 84.19 109 GLU A O 1
ATOM 861 N N . GLU A 1 110 ? -4.604 12.638 15.276 1.00 82.81 110 GLU A N 1
ATOM 862 C CA . GLU A 1 110 ? -4.481 11.482 16.173 1.00 82.81 110 GLU A CA 1
ATOM 863 C C . GLU A 1 110 ? -4.262 10.187 15.377 1.00 82.81 110 GLU A C 1
ATOM 865 O O . GLU A 1 110 ? -3.305 9.454 15.633 1.00 82.81 110 GLU A O 1
ATOM 870 N N . ASP A 1 111 ? -5.078 9.955 14.343 1.00 82.44 111 ASP A N 1
ATOM 871 C CA . ASP A 1 111 ? -4.956 8.784 13.465 1.00 82.44 111 ASP A CA 1
ATOM 872 C C . ASP A 1 111 ? -3.644 8.797 12.666 1.00 82.44 111 ASP A C 1
ATOM 874 O O . ASP A 1 111 ? -3.024 7.755 12.450 1.00 82.44 111 ASP A O 1
ATOM 878 N N . VAL A 1 112 ? -3.190 9.979 12.234 1.00 82.56 112 VAL A N 1
ATOM 879 C CA . VAL A 1 112 ? -1.877 10.139 11.587 1.00 82.56 112 VAL A CA 1
ATOM 880 C C . VAL A 1 112 ? -0.754 9.801 12.568 1.00 82.56 112 VAL A C 1
ATOM 882 O O . VAL A 1 112 ? 0.209 9.139 12.182 1.00 82.56 112 VAL A O 1
ATOM 885 N N . GLY A 1 113 ? -0.888 10.190 13.838 1.00 79.94 113 GLY A N 1
ATOM 886 C CA . GLY A 1 113 ? 0.055 9.853 14.901 1.00 79.94 113 GLY A CA 1
ATOM 887 C C . GLY A 1 113 ? 0.250 8.346 15.087 1.00 79.94 113 GLY A C 1
ATOM 888 O O . GLY A 1 113 ? 1.376 7.912 15.323 1.00 79.94 113 GLY A O 1
ATOM 889 N N . LEU A 1 114 ? -0.802 7.541 14.897 1.00 79.06 114 LEU A N 1
ATOM 890 C CA . LEU A 1 114 ? -0.716 6.074 14.954 1.00 79.06 114 LEU A CA 1
ATOM 891 C C . LEU A 1 114 ? 0.125 5.480 13.812 1.00 79.06 114 LEU A C 1
ATOM 893 O O . LEU A 1 114 ? 0.758 4.442 13.997 1.00 79.06 114 LEU A O 1
ATOM 897 N N . LEU A 1 115 ? 0.132 6.137 12.648 1.00 79.94 115 LEU A N 1
ATOM 898 C CA . LEU A 1 115 ? 0.829 5.712 11.425 1.00 79.94 115 LEU A CA 1
ATOM 899 C C . LEU A 1 115 ? 2.296 6.158 11.364 1.00 79.94 115 LEU A C 1
ATOM 901 O O . LEU A 1 115 ? 3.054 5.694 10.502 1.00 79.94 115 LEU A O 1
ATOM 905 N N . ARG A 1 116 ? 2.709 7.066 12.254 1.00 81.12 116 ARG A N 1
ATOM 906 C CA . ARG A 1 116 ? 4.099 7.510 12.340 1.00 81.12 116 ARG A CA 1
ATOM 907 C C . ARG A 1 116 ? 4.972 6.407 12.947 1.00 81.12 116 ARG A C 1
ATOM 909 O O . ARG A 1 116 ? 4.556 5.744 13.898 1.00 81.12 116 ARG A O 1
ATOM 916 N N . PRO A 1 117 ? 6.203 6.202 12.448 1.00 71.69 117 PRO A N 1
ATOM 917 C CA . PRO A 1 117 ? 7.155 5.320 13.104 1.00 71.69 117 PRO A CA 1
ATOM 918 C C . PRO A 1 117 ? 7.392 5.789 14.543 1.00 71.69 117 PRO A C 1
ATOM 920 O O . PRO A 1 117 ? 7.902 6.888 14.762 1.00 71.69 117 PRO A O 1
ATOM 923 N N . LYS A 1 118 ? 7.043 4.963 15.536 1.00 67.50 118 LYS A N 1
ATOM 924 C CA . LYS A 1 118 ? 7.473 5.200 16.917 1.00 67.50 118 LYS A CA 1
ATOM 925 C C . LYS A 1 118 ? 8.994 5.018 16.950 1.00 67.50 118 LYS A C 1
ATOM 927 O O . LYS A 1 118 ? 9.501 3.928 16.700 1.00 67.50 118 LYS A O 1
ATOM 932 N N . GLY A 1 119 ? 9.737 6.099 17.180 1.00 53.78 119 GLY A N 1
ATOM 933 C CA . GLY A 1 119 ? 11.187 6.029 17.357 1.00 53.78 119 GLY A CA 1
ATOM 934 C C . GLY A 1 119 ? 11.563 5.154 18.560 1.00 53.78 119 GLY A C 1
ATOM 935 O O . GLY A 1 119 ? 10.777 4.999 19.491 1.00 53.78 119 GLY A O 1
ATOM 936 N N . LYS A 1 120 ? 12.793 4.620 18.567 1.00 47.72 120 LYS A N 1
ATOM 937 C CA . LYS A 1 120 ? 13.388 3.780 19.634 1.00 47.72 120 LYS A CA 1
ATOM 938 C C . LYS A 1 120 ? 13.561 4.485 21.002 1.00 47.72 120 LYS A C 1
ATOM 940 O O . LYS A 1 120 ? 14.443 4.120 21.774 1.00 47.72 120 LYS A O 1
ATOM 945 N N . THR A 1 121 ? 12.810 5.542 21.298 1.00 42.81 121 THR A N 1
ATOM 946 C CA . THR A 1 121 ? 13.028 6.418 22.461 1.00 42.81 121 THR A CA 1
ATOM 947 C C . THR A 1 121 ? 12.132 6.130 23.661 1.00 42.81 121 THR A C 1
ATOM 949 O O . THR A 1 121 ? 12.380 6.687 24.728 1.00 42.81 121 THR A O 1
ATOM 952 N N . SER A 1 122 ? 11.173 5.211 23.568 1.00 40.34 122 SER A N 1
ATOM 953 C CA . SER A 1 122 ? 10.403 4.785 24.740 1.00 40.34 122 SER A CA 1
ATOM 954 C C . SER A 1 122 ? 10.952 3.471 25.284 1.00 40.34 122 SER A C 1
ATOM 956 O O . SER A 1 122 ? 10.678 2.397 24.759 1.00 40.34 122 SER A O 1
ATOM 958 N N . ARG A 1 123 ? 11.741 3.569 26.363 1.00 39.44 123 ARG A N 1
ATOM 959 C CA . ARG A 1 123 ? 12.123 2.456 27.250 1.00 39.44 123 ARG A CA 1
ATOM 960 C C . ARG A 1 123 ? 10.896 1.918 28.002 1.00 39.44 123 ARG A C 1
ATOM 962 O O . ARG A 1 123 ? 10.831 2.003 29.224 1.00 39.44 123 ARG A O 1
ATOM 969 N N . SER A 1 124 ? 9.916 1.392 27.284 1.00 37.34 124 SER A N 1
ATOM 970 C CA . SER A 1 124 ? 8.869 0.564 27.867 1.00 37.34 124 SER A CA 1
ATOM 971 C C . SER A 1 124 ? 8.903 -0.774 27.156 1.00 37.34 124 SER A C 1
ATOM 973 O O . SER A 1 124 ? 8.582 -0.879 25.974 1.00 37.34 124 SER A O 1
ATOM 975 N N . CYS A 1 125 ? 9.371 -1.766 27.896 1.00 36.19 125 CYS A N 1
ATOM 976 C CA . CYS A 1 125 ? 9.273 -3.177 27.584 1.00 36.19 125 CYS A CA 1
ATOM 977 C C . CYS A 1 125 ? 7.844 -3.496 27.080 1.00 36.19 125 CYS A C 1
ATOM 979 O O . CYS A 1 125 ? 6.889 -2.982 27.657 1.00 36.19 125 CYS A O 1
ATOM 981 N N . ASP A 1 126 ? 7.735 -4.310 26.024 1.00 39.03 126 ASP A N 1
ATOM 982 C CA . ASP A 1 126 ? 6.519 -4.952 25.466 1.00 39.03 126 ASP A CA 1
ATOM 983 C C . ASP A 1 126 ? 5.709 -4.363 24.282 1.00 39.03 126 ASP A C 1
ATOM 985 O O . ASP A 1 126 ? 4.743 -5.004 23.873 1.00 39.03 126 ASP A O 1
ATOM 989 N N . GLU A 1 127 ? 6.086 -3.279 23.590 1.00 42.59 127 GLU A N 1
ATOM 990 C CA . GLU A 1 127 ? 5.283 -2.792 22.430 1.00 42.59 127 GLU A CA 1
ATOM 991 C C . GLU A 1 127 ? 5.990 -2.757 21.057 1.00 42.59 127 GLU A C 1
ATOM 993 O O . GLU A 1 127 ? 5.794 -1.836 20.266 1.00 42.59 127 GLU A O 1
ATOM 998 N N . ASP A 1 128 ? 6.730 -3.808 20.692 1.00 43.81 128 ASP A N 1
ATOM 999 C CA . ASP A 1 128 ? 7.213 -4.007 19.304 1.00 43.81 128 ASP A CA 1
ATOM 1000 C C . ASP A 1 128 ? 6.106 -4.488 18.325 1.00 43.81 128 ASP A C 1
ATOM 1002 O O . ASP A 1 128 ? 6.352 -4.733 17.146 1.00 43.81 128 ASP A O 1
ATOM 1006 N N . VAL A 1 129 ? 4.851 -4.623 18.779 1.00 50.47 129 VAL A N 1
ATOM 1007 C CA . VAL A 1 129 ? 3.793 -5.362 18.052 1.00 50.47 129 VAL A CA 1
ATOM 1008 C C . VAL A 1 129 ? 2.877 -4.480 17.182 1.00 50.47 129 VAL A C 1
ATOM 1010 O O . VAL A 1 129 ? 2.062 -5.007 16.428 1.00 50.47 129 VAL A O 1
ATOM 1013 N N . ARG A 1 130 ? 2.943 -3.141 17.243 1.00 59.41 130 ARG A N 1
ATOM 1014 C CA . ARG A 1 130 ? 1.833 -2.302 16.722 1.00 59.41 130 ARG A CA 1
ATOM 1015 C C . ARG A 1 130 ? 2.240 -1.078 15.908 1.00 59.41 130 ARG A C 1
ATOM 1017 O O . ARG A 1 130 ? 1.680 0.001 16.101 1.00 59.41 130 ARG A O 1
ATOM 1024 N N . GLN A 1 131 ? 3.179 -1.211 14.974 1.00 66.50 131 GLN A N 1
ATOM 1025 C CA . GLN A 1 131 ? 3.377 -0.137 13.998 1.00 66.50 131 GLN A CA 1
ATOM 1026 C C . GLN A 1 131 ? 2.263 -0.188 12.944 1.00 66.50 131 GLN A C 1
ATOM 1028 O O . GLN A 1 131 ? 2.227 -1.098 12.117 1.00 66.50 131 GLN A O 1
ATOM 1033 N N . ALA A 1 132 ? 1.351 0.788 12.975 1.00 73.31 132 ALA A N 1
ATOM 1034 C CA . ALA A 1 132 ? 0.327 0.910 11.949 1.00 73.31 132 ALA A CA 1
ATOM 1035 C C . ALA A 1 132 ? 0.985 1.169 10.589 1.00 73.31 132 ALA A C 1
ATOM 1037 O O . ALA A 1 132 ? 1.885 2.008 10.474 1.00 73.31 132 ALA A O 1
ATOM 1038 N N . LYS A 1 133 ? 0.550 0.440 9.558 1.00 78.94 133 LYS A N 1
ATOM 1039 C CA . LYS A 1 133 ? 1.166 0.510 8.233 1.00 78.94 133 LYS A CA 1
ATOM 1040 C C . LYS A 1 133 ? 0.133 0.563 7.124 1.00 78.94 133 LYS A C 1
ATOM 1042 O O . LYS A 1 133 ? -0.854 -0.172 7.134 1.00 78.94 133 LYS A O 1
ATOM 1047 N N . ILE A 1 134 ? 0.402 1.408 6.130 1.00 87.38 134 ILE A N 1
ATOM 1048 C CA . ILE A 1 134 ? -0.384 1.451 4.898 1.00 87.38 134 ILE A CA 1
ATOM 1049 C C . ILE A 1 134 ? 0.295 0.562 3.860 1.00 87.38 134 ILE A C 1
ATOM 1051 O O . ILE A 1 134 ? 1.415 0.836 3.429 1.00 87.38 134 ILE A O 1
ATOM 1055 N N . ILE A 1 135 ? -0.405 -0.482 3.425 1.00 90.00 135 ILE A N 1
ATOM 1056 C CA . ILE A 1 135 ? 0.043 -1.372 2.355 1.00 90.00 135 ILE A CA 1
ATOM 1057 C C . ILE A 1 135 ? -0.523 -0.855 1.032 1.00 90.00 135 ILE A C 1
ATOM 1059 O O . ILE A 1 135 ? -1.721 -0.950 0.766 1.00 90.00 135 ILE A O 1
ATOM 1063 N N . VAL A 1 136 ? 0.331 -0.333 0.164 1.00 91.88 136 VAL A N 1
ATOM 1064 C CA . VAL A 1 136 ? -0.040 0.088 -1.185 1.00 91.88 136 VAL A CA 1
ATOM 1065 C C . VAL A 1 136 ? 0.052 -1.107 -2.133 1.00 91.88 136 VAL A C 1
ATOM 1067 O O . VAL A 1 136 ? 1.138 -1.575 -2.460 1.00 91.88 136 VAL A O 1
ATOM 1070 N N . SER A 1 137 ? -1.099 -1.593 -2.593 1.00 91.62 137 SER A N 1
ATOM 1071 C CA . SER A 1 137 ? -1.199 -2.615 -3.637 1.00 91.62 137 SER A CA 1
ATOM 1072 C C . SER A 1 137 ? -1.166 -1.934 -5.003 1.00 91.62 137 SER A C 1
ATOM 1074 O O . SER A 1 137 ? -2.127 -1.270 -5.383 1.00 91.62 137 SER A O 1
ATOM 1076 N N . LEU A 1 138 ? -0.059 -2.062 -5.726 1.00 89.94 138 LEU A N 1
ATOM 1077 C CA . LEU A 1 138 ? 0.163 -1.502 -7.054 1.00 89.94 138 LEU A CA 1
ATOM 1078 C C . LEU A 1 138 ? -0.364 -2.466 -8.120 1.00 89.94 138 LEU A C 1
ATOM 1080 O O . LEU A 1 138 ? 0.166 -3.563 -8.277 1.00 89.94 138 LEU A O 1
ATOM 1084 N N . HIS A 1 139 ? -1.390 -2.047 -8.854 1.00 88.81 139 HIS A N 1
ATOM 1085 C CA . HIS A 1 139 ? -1.965 -2.776 -9.980 1.00 88.81 139 HIS A CA 1
ATOM 1086 C C . HIS A 1 139 ? -1.456 -2.161 -11.279 1.00 88.81 139 HIS A C 1
ATOM 1088 O O . HIS A 1 139 ? -1.717 -0.991 -11.570 1.00 88.81 139 HIS A O 1
ATOM 1094 N N . LEU A 1 140 ? -0.694 -2.944 -12.035 1.00 82.31 140 LEU A N 1
ATOM 1095 C CA . LEU A 1 140 ? -0.045 -2.508 -13.265 1.00 82.31 140 LEU A CA 1
ATOM 1096 C C . LEU A 1 140 ? -0.655 -3.289 -14.429 1.00 82.31 140 LEU A C 1
ATOM 1098 O O . LEU A 1 140 ? -0.166 -4.348 -14.830 1.00 82.31 140 LEU A O 1
ATOM 1102 N N . GLU A 1 141 ? -1.780 -2.772 -14.912 1.00 74.69 141 GLU A N 1
ATOM 1103 C CA . GLU A 1 141 ? -2.521 -3.304 -16.051 1.00 74.69 141 GLU A CA 1
ATOM 1104 C C . GLU A 1 141 ? -2.118 -2.498 -17.281 1.00 74.69 141 GLU A C 1
ATOM 1106 O O . GLU A 1 141 ? -2.512 -1.343 -17.422 1.00 74.69 141 GLU A O 1
ATOM 1111 N N . ASN A 1 142 ? -1.270 -3.110 -18.112 1.00 66.06 142 ASN A N 1
ATOM 1112 C CA . ASN A 1 142 ? -0.790 -2.580 -19.389 1.00 66.06 142 ASN A CA 1
ATOM 1113 C C . ASN A 1 142 ? -0.428 -1.077 -19.334 1.00 66.06 142 ASN A C 1
ATOM 1115 O O . ASN A 1 142 ? -1.132 -0.242 -19.902 1.00 66.06 142 ASN A O 1
ATOM 1119 N N . PRO A 1 143 ? 0.612 -0.714 -18.565 1.00 61.09 143 PRO A N 1
ATOM 1120 C CA . PRO A 1 143 ? 0.936 0.677 -18.274 1.00 61.09 143 PRO A CA 1
ATOM 1121 C C . PRO A 1 143 ? 1.227 1.464 -19.556 1.00 61.09 143 PRO A C 1
ATOM 1123 O O . PRO A 1 143 ? 2.290 1.323 -20.154 1.00 61.09 143 PRO A O 1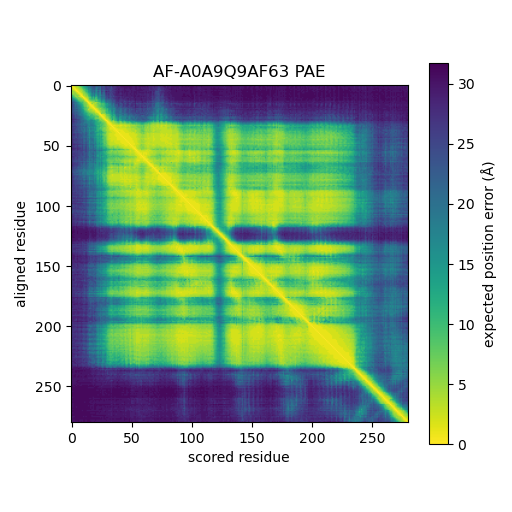
ATOM 1126 N N . ASP A 1 144 ? 0.310 2.351 -19.941 1.00 68.69 144 ASP A N 1
ATOM 1127 C CA . ASP A 1 144 ? 0.643 3.450 -20.841 1.00 68.69 144 ASP A CA 1
ATOM 1128 C C . ASP A 1 144 ? 1.577 4.412 -20.093 1.00 68.69 144 ASP A C 1
ATOM 1130 O O . ASP A 1 144 ? 1.173 5.192 -19.220 1.00 68.69 144 ASP A O 1
ATOM 1134 N N . TRP A 1 145 ? 2.869 4.291 -20.389 1.00 64.50 145 TRP A N 1
ATOM 1135 C CA . TRP A 1 145 ? 3.957 4.927 -19.651 1.00 64.50 145 TRP A CA 1
ATOM 1136 C C . TRP A 1 145 ? 3.859 6.445 -19.587 1.00 64.50 145 TRP A C 1
ATOM 1138 O O . TRP A 1 145 ? 4.292 7.037 -18.593 1.00 64.50 145 TRP A O 1
ATOM 1148 N N . LEU A 1 146 ? 3.244 7.067 -20.595 1.00 63.19 146 LEU A N 1
ATOM 1149 C CA . LEU A 1 146 ? 3.031 8.513 -20.645 1.00 63.19 146 LEU A CA 1
ATOM 1150 C C . LEU A 1 146 ? 2.205 9.004 -19.447 1.00 63.19 146 LEU A C 1
ATOM 1152 O O . LEU A 1 146 ? 2.439 10.096 -18.927 1.00 63.19 146 LEU A O 1
ATOM 1156 N N . HIS A 1 147 ? 1.292 8.172 -18.943 1.00 68.19 147 HIS A N 1
ATOM 1157 C CA . HIS A 1 147 ? 0.424 8.504 -17.813 1.00 68.19 147 HIS A CA 1
ATOM 1158 C C . HIS A 1 147 ? 0.992 8.084 -16.449 1.00 68.19 147 HIS A C 1
ATOM 1160 O O . HIS A 1 147 ? 0.600 8.613 -15.407 1.00 68.19 147 HIS A O 1
ATOM 1166 N N . VAL A 1 148 ? 1.937 7.149 -16.438 1.00 73.19 148 VAL A N 1
ATOM 1167 C CA . VAL A 1 148 ? 2.505 6.517 -15.236 1.00 73.19 148 VAL A CA 1
ATOM 1168 C C . VAL A 1 148 ? 3.560 7.420 -14.581 1.00 73.19 148 VAL A C 1
ATOM 1170 O O . VAL A 1 148 ? 3.584 7.581 -13.356 1.00 73.19 148 VAL A O 1
ATOM 1173 N N . VAL A 1 149 ? 4.389 8.076 -15.398 1.00 75.56 149 VAL A N 1
ATOM 1174 C CA . VAL A 1 149 ? 5.511 8.918 -14.947 1.00 75.56 149 VAL A CA 1
ATOM 1175 C C . VAL A 1 149 ? 5.072 10.135 -14.119 1.00 75.56 149 VAL A C 1
ATOM 1177 O O . VAL A 1 149 ? 5.590 10.314 -13.008 1.00 75.56 149 VAL A O 1
ATOM 1180 N N . PRO A 1 150 ? 4.106 10.963 -14.568 1.00 83.50 150 PRO A N 1
ATOM 1181 C CA . PRO A 1 150 ? 3.707 12.149 -13.810 1.00 83.50 150 PRO A CA 1
ATOM 1182 C C . PRO A 1 150 ? 3.091 11.795 -12.453 1.00 83.50 150 PRO A C 1
ATOM 1184 O O . PRO A 1 150 ? 3.326 12.483 -11.458 1.00 83.50 150 PRO A O 1
ATOM 1187 N N . ASN A 1 151 ? 2.336 10.695 -12.391 1.00 85.81 151 ASN A N 1
ATOM 1188 C CA . ASN A 1 151 ? 1.669 10.249 -11.171 1.00 85.81 151 ASN A CA 1
ATOM 1189 C C . ASN A 1 151 ? 2.666 9.758 -10.115 1.00 85.81 151 ASN A C 1
ATOM 1191 O O . ASN A 1 151 ? 2.563 10.147 -8.947 1.00 85.81 151 ASN A O 1
ATOM 1195 N N . LEU A 1 152 ? 3.669 8.975 -10.526 1.00 86.88 152 LEU A N 1
ATOM 1196 C CA . LEU A 1 152 ? 4.731 8.542 -9.624 1.00 86.88 152 LEU A CA 1
ATOM 1197 C C . LEU A 1 152 ? 5.588 9.726 -9.155 1.00 86.88 152 LEU A C 1
ATOM 1199 O O . LEU A 1 152 ? 5.839 9.856 -7.959 1.00 86.88 152 LEU A O 1
ATOM 1203 N N . SER A 1 153 ? 5.975 10.631 -10.059 1.00 86.00 153 SER A N 1
ATOM 1204 C CA . SER A 1 153 ? 6.725 11.842 -9.693 1.00 86.00 153 SER A CA 1
ATOM 1205 C C . SER A 1 153 ? 5.960 12.694 -8.672 1.00 86.00 153 SER A C 1
ATOM 1207 O O . SER A 1 153 ? 6.501 13.077 -7.631 1.00 86.00 153 SER A O 1
ATOM 1209 N N . ARG A 1 154 ? 4.656 12.909 -8.895 1.00 87.38 154 ARG A N 1
ATOM 1210 C CA . ARG A 1 154 ? 3.780 13.636 -7.964 1.00 87.38 154 ARG A CA 1
ATOM 1211 C C . ARG A 1 154 ? 3.706 12.978 -6.589 1.00 87.38 154 ARG A C 1
ATOM 1213 O O . ARG A 1 154 ? 3.646 13.690 -5.588 1.00 87.38 154 ARG A O 1
ATOM 1220 N N . TRP A 1 155 ? 3.685 11.649 -6.534 1.00 90.69 155 TRP A N 1
ATOM 1221 C CA . TRP A 1 155 ? 3.728 10.903 -5.279 1.00 90.69 155 TRP A CA 1
ATOM 1222 C C . TRP A 1 155 ? 5.060 11.088 -4.560 1.00 90.69 155 TRP A C 1
ATOM 1224 O O . TRP A 1 155 ? 5.074 11.520 -3.410 1.00 90.69 155 TRP A O 1
ATOM 1234 N N . LEU A 1 156 ? 6.175 10.875 -5.260 1.00 89.38 156 LEU A N 1
ATOM 1235 C CA . LEU A 1 156 ? 7.515 11.008 -4.692 1.00 89.38 156 LEU A CA 1
ATOM 1236 C C . LEU A 1 156 ? 7.792 12.431 -4.181 1.00 89.38 156 LEU A C 1
ATOM 1238 O O . LEU A 1 156 ? 8.413 12.614 -3.137 1.00 89.38 156 LEU A O 1
ATOM 1242 N N . ASN A 1 157 ? 7.285 13.460 -4.865 1.00 87.75 157 ASN A N 1
ATOM 1243 C CA . ASN A 1 157 ? 7.420 14.859 -4.444 1.00 87.75 157 ASN A CA 1
ATOM 1244 C C . ASN A 1 157 ? 6.741 15.182 -3.104 1.00 87.75 157 ASN A C 1
ATOM 1246 O O . ASN A 1 157 ? 7.037 16.219 -2.508 1.00 87.75 157 ASN A O 1
ATOM 1250 N N . ARG A 1 158 ? 5.862 14.315 -2.591 1.00 86.06 158 ARG A N 1
ATOM 1251 C CA . ARG A 1 158 ? 5.234 14.522 -1.278 1.00 86.06 158 ARG A CA 1
ATOM 1252 C C . ARG A 1 158 ? 6.177 14.249 -0.120 1.00 86.06 158 ARG A C 1
ATOM 1254 O O . ARG A 1 158 ? 6.058 14.938 0.880 1.00 86.06 158 ARG A O 1
ATOM 1261 N N . PHE A 1 159 ? 7.125 13.332 -0.277 1.00 85.75 159 PHE A N 1
ATOM 1262 C CA . PHE A 1 159 ? 8.091 13.014 0.776 1.00 85.75 159 PHE A CA 1
ATOM 1263 C C . PHE A 1 159 ? 9.125 14.126 0.998 1.00 85.75 159 PHE A C 1
ATOM 1265 O O . PHE A 1 159 ? 9.750 14.173 2.041 1.00 85.75 159 PHE A O 1
ATOM 1272 N N . ASN A 1 160 ? 9.274 15.058 0.051 1.00 81.50 160 ASN A N 1
ATOM 1273 C CA . ASN A 1 160 ? 10.156 16.219 0.217 1.00 81.50 160 ASN A CA 1
ATOM 1274 C C . ASN A 1 160 ? 9.522 17.368 1.007 1.00 81.50 160 ASN A C 1
ATOM 1276 O O . ASN A 1 160 ? 10.215 18.318 1.353 1.00 81.50 160 ASN A O 1
ATOM 1280 N N . ASN A 1 161 ? 8.210 17.330 1.230 1.00 80.88 161 ASN A N 1
ATOM 1281 C CA . ASN A 1 161 ? 7.497 18.410 1.889 1.00 80.88 161 ASN A CA 1
ATOM 1282 C C . ASN A 1 161 ? 7.093 17.942 3.286 1.00 80.88 161 ASN A C 1
ATOM 1284 O O . ASN A 1 161 ? 6.150 17.161 3.403 1.00 80.88 161 ASN A O 1
ATOM 1288 N N . ALA A 1 162 ? 7.771 18.447 4.320 1.00 72.94 162 ALA A N 1
ATOM 1289 C CA . ALA A 1 162 ? 7.466 18.130 5.719 1.00 72.94 162 ALA A CA 1
ATOM 1290 C C . ALA A 1 162 ? 6.000 18.444 6.085 1.00 72.94 162 ALA A C 1
ATOM 1292 O O . ALA A 1 162 ? 5.372 17.713 6.840 1.00 72.94 162 ALA A O 1
ATOM 1293 N N . ASP A 1 163 ? 5.403 19.453 5.444 1.00 76.12 163 ASP A N 1
ATOM 1294 C CA . ASP A 1 163 ? 3.992 19.819 5.639 1.00 76.12 163 ASP A CA 1
ATOM 1295 C C . ASP A 1 163 ? 2.999 18.806 5.042 1.00 76.12 163 ASP A C 1
ATOM 1297 O O . ASP A 1 163 ? 1.777 18.962 5.145 1.00 76.12 163 ASP A O 1
ATOM 1301 N N . LYS A 1 164 ? 3.476 17.785 4.321 1.00 81.88 164 LYS A N 1
ATOM 1302 C CA . LYS A 1 164 ? 2.615 16.742 3.764 1.00 81.88 164 LYS A CA 1
ATOM 1303 C C . LYS A 1 164 ? 2.594 15.561 4.716 1.00 81.88 164 LYS A C 1
ATOM 1305 O O . LYS A 1 164 ? 3.602 14.908 4.930 1.00 81.88 164 LYS A O 1
ATOM 1310 N N . ARG A 1 165 ? 1.385 15.179 5.133 1.00 81.50 165 ARG A N 1
ATOM 1311 C CA . ARG A 1 165 ? 1.118 14.021 6.006 1.00 81.50 165 ARG A CA 1
ATOM 1312 C C . ARG A 1 165 ? 1.784 12.711 5.573 1.00 81.50 165 ARG A C 1
ATOM 1314 O O . ARG A 1 165 ? 2.069 11.874 6.410 1.00 81.50 165 ARG A O 1
ATOM 1321 N N . ALA A 1 166 ? 2.038 12.522 4.277 1.00 78.19 166 ALA A N 1
ATOM 1322 C CA . ALA A 1 166 ? 2.716 11.330 3.767 1.00 78.19 166 ALA A CA 1
ATOM 1323 C C . ALA A 1 166 ? 4.220 11.272 4.102 1.00 78.19 166 ALA A C 1
ATOM 1325 O O . ALA A 1 166 ? 4.790 10.191 4.037 1.00 78.19 166 ALA A O 1
ATOM 1326 N N . ALA A 1 167 ? 4.864 12.398 4.429 1.00 80.75 167 ALA A N 1
ATOM 1327 C CA . ALA A 1 167 ? 6.301 12.454 4.697 1.00 80.75 167 ALA A CA 1
ATOM 1328 C C . ALA A 1 167 ? 6.701 11.669 5.959 1.00 80.75 167 ALA A C 1
ATOM 1330 O O . ALA A 1 167 ? 7.770 11.065 5.975 1.00 80.75 167 ALA A O 1
ATOM 1331 N N . ASP A 1 168 ? 5.818 11.606 6.959 1.00 80.12 168 ASP A N 1
ATOM 1332 C CA . ASP A 1 168 ? 6.103 10.971 8.253 1.00 80.12 168 ASP A CA 1
ATOM 1333 C C . ASP A 1 168 ? 5.516 9.559 8.393 1.00 80.12 168 ASP A C 1
ATOM 1335 O O . ASP A 1 168 ? 5.579 8.970 9.470 1.00 80.12 168 ASP A O 1
ATOM 1339 N N . ILE A 1 169 ? 4.885 9.019 7.347 1.00 84.25 169 ILE A N 1
ATOM 1340 C CA . ILE A 1 169 ? 4.141 7.755 7.419 1.00 84.25 169 ILE A CA 1
ATOM 1341 C C . ILE A 1 169 ? 4.938 6.623 6.771 1.00 84.25 169 ILE A C 1
ATOM 1343 O O . ILE A 1 169 ? 5.531 6.781 5.703 1.00 84.25 169 ILE A O 1
ATOM 1347 N N . SER A 1 170 ? 4.906 5.449 7.406 1.00 83.94 170 SER A N 1
ATOM 1348 C CA . SER A 1 170 ? 5.490 4.228 6.851 1.00 83.94 170 SER A CA 1
ATOM 1349 C C . SER A 1 170 ? 4.542 3.565 5.845 1.00 83.94 170 SER A C 1
ATOM 1351 O O . SER A 1 170 ? 3.380 3.284 6.150 1.00 83.94 170 SER A O 1
ATOM 1353 N N . PHE A 1 171 ? 5.054 3.281 4.647 1.00 89.44 171 PHE A N 1
ATOM 1354 C CA . PHE A 1 171 ? 4.326 2.590 3.581 1.00 89.44 171 PHE A CA 1
ATOM 1355 C C . PHE A 1 171 ? 5.007 1.273 3.239 1.00 89.44 171 PHE A C 1
ATOM 1357 O O . PHE A 1 171 ? 6.228 1.230 3.135 1.00 89.44 171 PHE A O 1
ATOM 1364 N N . ASP A 1 172 ? 4.215 0.238 2.975 1.00 90.44 172 ASP A N 1
ATOM 1365 C CA . ASP A 1 172 ? 4.658 -0.935 2.223 1.00 90.44 172 ASP A CA 1
ATOM 1366 C C . ASP A 1 172 ? 4.120 -0.909 0.808 1.00 90.44 172 ASP A C 1
ATOM 1368 O O . ASP A 1 172 ? 3.053 -0.360 0.544 1.00 90.44 172 ASP A O 1
ATOM 1372 N N . TYR A 1 173 ? 4.842 -1.561 -0.094 1.00 92.06 173 TYR A N 1
ATOM 1373 C CA . TYR A 1 173 ? 4.428 -1.723 -1.476 1.00 92.06 173 TYR A CA 1
ATOM 1374 C C . TYR A 1 173 ? 4.302 -3.211 -1.784 1.00 92.06 173 TYR A C 1
ATOM 1376 O O . TYR A 1 173 ? 5.205 -3.994 -1.509 1.00 92.06 173 TYR A O 1
ATOM 1384 N N . VAL A 1 174 ? 3.170 -3.595 -2.361 1.00 90.88 174 VAL A N 1
ATOM 1385 C CA . VAL A 1 174 ? 2.904 -4.935 -2.894 1.00 90.88 174 VAL A CA 1
ATOM 1386 C C . VAL A 1 174 ? 2.475 -4.754 -4.338 1.00 90.88 174 VAL A C 1
ATOM 1388 O O . VAL A 1 174 ? 1.759 -3.806 -4.639 1.00 90.88 174 VAL A O 1
ATOM 1391 N N . VAL A 1 175 ? 2.895 -5.635 -5.240 1.00 88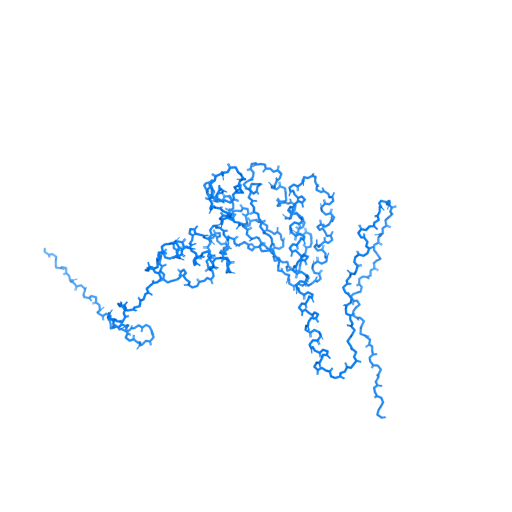.94 175 VAL A N 1
ATOM 1392 C CA . VAL A 1 175 ? 2.635 -5.463 -6.673 1.00 88.94 175 VAL A CA 1
ATOM 1393 C C . VAL A 1 175 ? 1.797 -6.608 -7.222 1.00 88.94 175 VAL A C 1
ATOM 1395 O O . VAL A 1 175 ? 1.957 -7.765 -6.831 1.00 88.94 175 VAL A O 1
ATOM 1398 N N . ARG A 1 176 ? 0.892 -6.267 -8.138 1.00 86.62 176 ARG A N 1
ATOM 1399 C CA . ARG A 1 176 ? 0.094 -7.184 -8.947 1.00 86.62 176 ARG A CA 1
ATOM 1400 C C . ARG A 1 176 ? 0.233 -6.767 -10.410 1.00 86.62 176 ARG A C 1
ATOM 1402 O O . ARG A 1 176 ? -0.108 -5.639 -10.769 1.00 86.62 176 ARG A O 1
ATOM 1409 N N . PHE A 1 177 ? 0.758 -7.662 -11.240 1.00 77.19 177 PHE A N 1
ATOM 1410 C CA . PHE A 1 177 ? 0.922 -7.420 -12.671 1.00 77.19 177 PHE A CA 1
ATOM 1411 C C . PHE A 1 177 ? -0.195 -8.105 -13.451 1.00 77.19 177 PHE A C 1
ATOM 1413 O O . PHE A 1 177 ? -0.584 -9.222 -13.121 1.00 77.19 177 PHE A O 1
ATOM 1420 N N . GLY A 1 178 ? -0.685 -7.436 -14.496 1.00 70.62 178 GLY A N 1
ATOM 1421 C CA . GLY A 1 178 ? -1.514 -8.090 -15.511 1.00 70.62 178 GLY A CA 1
ATOM 1422 C C . GLY A 1 178 ? -0.684 -8.842 -16.559 1.00 70.62 178 GLY A C 1
ATOM 1423 O O . GLY A 1 178 ? -1.155 -9.822 -17.122 1.00 70.62 178 GLY A O 1
ATOM 1424 N N . ALA A 1 179 ? 0.555 -8.400 -16.816 1.00 70.56 179 ALA A N 1
ATOM 1425 C CA . ALA A 1 179 ? 1.451 -8.998 -17.806 1.00 70.56 179 ALA A CA 1
ATOM 1426 C C . ALA A 1 179 ? 2.928 -8.875 -17.391 1.00 70.56 179 ALA A C 1
ATOM 1428 O O . ALA A 1 179 ? 3.381 -7.792 -17.014 1.00 70.56 179 ALA A O 1
ATOM 1429 N N . LEU A 1 180 ? 3.701 -9.957 -17.548 1.00 68.50 180 LEU A N 1
ATOM 1430 C CA . LEU A 1 180 ? 5.146 -10.007 -17.265 1.00 68.50 180 LEU A CA 1
ATOM 1431 C C . LEU A 1 180 ? 5.951 -8.967 -18.063 1.00 68.50 180 LEU A C 1
ATOM 1433 O O . LEU A 1 180 ? 6.900 -8.392 -17.539 1.00 68.50 180 LEU A O 1
ATOM 1437 N N . ALA A 1 181 ? 5.554 -8.660 -19.302 1.00 65.69 181 ALA A N 1
ATOM 1438 C CA . ALA A 1 181 ? 6.233 -7.661 -20.135 1.00 65.69 181 ALA A CA 1
ATOM 1439 C C . ALA A 1 181 ? 6.200 -6.244 -19.529 1.00 65.69 181 ALA A C 1
ATOM 1441 O O . ALA A 1 181 ? 7.154 -5.477 -19.680 1.00 65.69 181 ALA A O 1
ATOM 1442 N N . ALA A 1 182 ? 5.141 -5.913 -18.781 1.00 69.19 182 ALA A N 1
ATOM 1443 C CA . ALA A 1 182 ? 5.031 -4.628 -18.099 1.00 69.19 182 ALA A CA 1
ATOM 1444 C C . ALA A 1 182 ? 6.124 -4.463 -17.030 1.00 69.19 182 ALA A C 1
ATOM 1446 O O . ALA A 1 182 ? 6.629 -3.358 -16.838 1.00 69.19 182 ALA A O 1
ATOM 1447 N N . HIS A 1 183 ? 6.548 -5.553 -16.379 1.00 73.00 183 HIS A N 1
ATOM 1448 C CA . HIS A 1 183 ? 7.553 -5.528 -15.316 1.00 73.00 183 HIS A CA 1
ATOM 1449 C C . HIS A 1 183 ? 8.874 -4.899 -15.770 1.00 73.00 183 HIS A C 1
ATOM 1451 O O . HIS A 1 183 ? 9.386 -3.986 -15.121 1.00 73.00 183 HIS A O 1
ATOM 1457 N N . TYR A 1 184 ? 9.422 -5.384 -16.888 1.00 74.00 184 TYR A N 1
ATOM 1458 C CA . TYR A 1 184 ? 10.744 -4.983 -17.370 1.00 74.00 184 TYR A CA 1
ATOM 1459 C C . TYR A 1 184 ? 10.824 -3.477 -17.632 1.00 74.00 184 TYR A C 1
ATOM 1461 O O . TYR A 1 184 ? 11.789 -2.803 -17.260 1.00 74.00 184 TYR A O 1
ATOM 1469 N N . GLN A 1 185 ? 9.767 -2.942 -18.233 1.00 75.94 185 GLN A N 1
ATOM 1470 C CA . GLN A 1 185 ? 9.662 -1.530 -18.559 1.00 75.94 185 GLN A CA 1
ATOM 1471 C C . GLN A 1 185 ? 9.501 -0.670 -17.289 1.00 75.94 185 GLN A C 1
ATOM 1473 O O . GLN A 1 185 ? 10.208 0.336 -17.171 1.00 75.94 185 GLN A O 1
ATOM 1478 N N . VAL A 1 186 ? 8.699 -1.093 -16.287 1.00 78.81 186 VAL A N 1
ATOM 1479 C CA . VAL A 1 186 ? 8.637 -0.371 -14.992 1.00 78.81 186 VAL A CA 1
ATOM 1480 C C . VAL A 1 186 ? 10.009 -0.379 -14.323 1.00 78.81 186 VAL A C 1
ATOM 1482 O O . VAL A 1 186 ? 10.470 0.656 -13.844 1.00 78.81 186 VAL A O 1
ATOM 1485 N N . HIS A 1 187 ? 10.669 -1.539 -14.279 1.00 80.12 187 HIS A N 1
ATOM 1486 C CA . HIS A 1 187 ? 11.951 -1.695 -13.601 1.00 80.12 187 HIS A CA 1
ATOM 1487 C C . HIS A 1 187 ? 13.015 -0.761 -14.192 1.00 80.12 187 HIS A C 1
ATOM 1489 O O . HIS A 1 187 ? 13.632 0.006 -13.451 1.00 80.12 187 HIS A O 1
ATOM 1495 N N . ARG A 1 188 ? 13.184 -0.761 -15.524 1.00 78.06 188 ARG A N 1
ATOM 1496 C CA . ARG A 1 188 ? 14.134 0.136 -16.205 1.00 78.06 188 ARG A CA 1
ATOM 1497 C C . ARG A 1 188 ? 13.818 1.609 -15.982 1.00 78.06 188 ARG A C 1
ATOM 1499 O O . ARG A 1 188 ? 14.732 2.421 -15.848 1.00 78.06 188 ARG A O 1
ATOM 1506 N N . TYR A 1 189 ? 12.539 1.969 -15.940 1.00 76.94 189 TYR A N 1
ATOM 1507 C CA . TYR A 1 189 ? 12.158 3.339 -15.632 1.00 76.94 189 TYR A CA 1
ATOM 1508 C C . TYR A 1 189 ? 12.536 3.720 -14.197 1.00 76.94 189 TYR A C 1
ATOM 1510 O O . TYR A 1 189 ? 13.149 4.763 -13.989 1.00 76.94 189 TYR A O 1
ATOM 1518 N N . LEU A 1 190 ? 12.212 2.880 -13.211 1.00 81.50 190 LEU A N 1
ATOM 1519 C CA . LEU A 1 190 ? 12.543 3.148 -11.810 1.00 81.50 190 LEU A CA 1
ATOM 1520 C C . LEU A 1 190 ? 14.050 3.246 -11.586 1.00 81.50 190 LEU A C 1
ATOM 1522 O O . LEU A 1 190 ? 14.487 4.052 -10.773 1.00 81.50 190 LEU A O 1
ATOM 1526 N N . GLU A 1 191 ? 14.840 2.474 -12.326 1.00 79.75 191 GLU A N 1
ATOM 1527 C CA . GLU A 1 191 ? 16.296 2.574 -12.325 1.00 79.75 191 GLU A CA 1
ATOM 1528 C C . GLU A 1 191 ? 16.772 3.946 -12.824 1.00 79.75 191 GLU A C 1
ATOM 1530 O O . GLU A 1 191 ? 17.519 4.625 -12.119 1.00 79.75 191 GLU A O 1
ATOM 1535 N N . LYS A 1 192 ? 16.254 4.417 -13.968 1.00 77.69 192 LYS A N 1
ATOM 1536 C CA . LYS A 1 192 ? 16.537 5.770 -14.480 1.00 77.69 192 LYS A CA 1
ATOM 1537 C C . LYS A 1 192 ? 16.057 6.867 -13.526 1.00 77.69 192 LYS A C 1
ATOM 1539 O O . LYS A 1 192 ? 16.776 7.830 -13.280 1.00 77.69 192 LYS A O 1
ATOM 1544 N N . ALA A 1 193 ? 14.859 6.720 -12.964 1.00 72.38 193 ALA A N 1
ATOM 1545 C CA . ALA A 1 193 ? 14.293 7.678 -12.022 1.00 72.38 193 ALA A CA 1
ATOM 1546 C C . ALA A 1 193 ? 15.121 7.756 -10.732 1.00 72.38 193 ALA A C 1
ATOM 1548 O O . ALA A 1 193 ? 15.375 8.851 -10.244 1.00 72.38 193 ALA A O 1
ATOM 1549 N N . ASN A 1 194 ? 15.600 6.622 -10.211 1.00 74.50 194 ASN A N 1
ATOM 1550 C CA . ASN A 1 194 ? 16.439 6.569 -9.012 1.00 74.50 194 ASN A CA 1
ATOM 1551 C C . ASN A 1 194 ? 17.742 7.373 -9.169 1.00 74.50 194 ASN A C 1
ATOM 1553 O O . ASN A 1 194 ? 18.208 7.968 -8.201 1.00 74.50 194 ASN A O 1
ATOM 1557 N N . LEU A 1 195 ? 18.298 7.429 -10.384 1.00 61.75 195 LEU A N 1
ATOM 1558 C CA . LEU A 1 195 ? 19.491 8.221 -10.703 1.00 61.75 195 LEU A CA 1
ATOM 1559 C C . LEU A 1 195 ? 19.220 9.734 -10.727 1.00 61.75 195 LEU A C 1
ATOM 1561 O O . LEU A 1 195 ? 20.126 10.519 -10.474 1.00 61.75 195 LEU A O 1
ATOM 1565 N N . SER A 1 196 ? 17.980 10.147 -11.002 1.00 73.31 196 SER A N 1
ATOM 1566 C CA . SER A 1 196 ? 17.576 11.557 -11.101 1.00 73.31 196 SER A CA 1
ATOM 1567 C C . SER A 1 196 ? 17.046 12.141 -9.785 1.00 73.31 196 SER A C 1
ATOM 1569 O O . SER A 1 196 ? 16.687 13.317 -9.733 1.00 73.31 196 SER A O 1
ATOM 1571 N N . ILE A 1 197 ? 16.915 11.332 -8.734 1.00 80.00 197 ILE A N 1
ATOM 1572 C CA . ILE A 1 197 ? 16.293 11.751 -7.479 1.00 80.00 197 ILE A CA 1
ATOM 1573 C C . ILE A 1 197 ? 17.336 12.320 -6.520 1.00 80.00 197 ILE A C 1
ATOM 1575 O O . ILE A 1 197 ? 18.297 11.652 -6.148 1.00 80.00 197 ILE A O 1
ATOM 1579 N N . GLU A 1 198 ? 17.076 13.532 -6.040 1.00 80.56 198 GLU A N 1
ATOM 1580 C CA . GLU A 1 198 ? 18.000 14.272 -5.176 1.00 80.56 198 GLU A CA 1
ATOM 1581 C C . GLU A 1 198 ? 17.953 13.834 -3.703 1.00 80.56 198 GLU A C 1
ATOM 1583 O O . GLU A 1 198 ? 18.980 13.837 -3.030 1.00 80.56 198 GLU A O 1
ATOM 1588 N N . THR A 1 199 ? 16.791 13.418 -3.182 1.00 86.38 199 THR A N 1
ATOM 1589 C CA . THR A 1 199 ? 16.618 13.143 -1.743 1.00 86.38 199 THR A CA 1
ATOM 1590 C C . THR A 1 199 ? 16.659 11.653 -1.409 1.00 86.38 199 THR A C 1
ATOM 1592 O O . THR A 1 199 ? 16.032 10.829 -2.080 1.00 86.38 199 THR A O 1
ATOM 1595 N N . GLU A 1 200 ? 17.343 11.291 -0.317 1.00 87.44 200 GLU A N 1
ATOM 1596 C CA . GLU A 1 200 ? 17.431 9.892 0.135 1.00 87.44 200 GLU A CA 1
ATOM 1597 C C . GLU A 1 200 ? 16.064 9.288 0.465 1.00 87.44 200 GLU A C 1
ATOM 1599 O O . GLU A 1 200 ? 15.831 8.115 0.186 1.00 87.44 200 GLU A O 1
ATOM 1604 N N . GLN A 1 201 ? 15.115 10.081 0.969 1.00 84.88 201 GLN A N 1
ATOM 1605 C CA . GLN A 1 201 ? 13.769 9.587 1.262 1.00 84.88 201 GLN A CA 1
ATOM 1606 C C . GLN A 1 201 ? 13.025 9.151 -0.009 1.00 84.88 201 GLN A C 1
ATOM 1608 O O . GLN A 1 201 ? 12.433 8.071 -0.053 1.00 84.88 201 GLN A O 1
ATOM 1613 N N . LYS A 1 202 ? 13.103 9.939 -1.089 1.00 87.69 202 LYS A N 1
ATOM 1614 C CA . LYS A 1 202 ? 12.542 9.544 -2.387 1.00 87.69 202 LYS A CA 1
ATOM 1615 C C . LYS A 1 202 ? 13.248 8.308 -2.946 1.00 87.69 202 LYS A C 1
ATOM 1617 O O . LYS A 1 202 ? 12.565 7.398 -3.414 1.00 87.69 202 LYS A O 1
ATOM 1622 N N . LYS A 1 203 ? 14.587 8.248 -2.867 1.00 87.38 203 LYS A N 1
ATOM 1623 C CA . LYS A 1 203 ? 15.357 7.065 -3.294 1.00 87.38 203 LYS A CA 1
ATOM 1624 C C . LYS A 1 203 ? 14.923 5.830 -2.519 1.00 87.38 203 LYS A C 1
ATOM 1626 O O . LYS A 1 203 ? 14.725 4.779 -3.120 1.00 87.38 203 LYS A O 1
ATOM 1631 N N . GLN A 1 204 ? 14.702 5.956 -1.213 1.00 89.31 204 GLN A N 1
ATOM 1632 C CA . GLN A 1 204 ? 14.227 4.860 -0.380 1.00 89.31 204 GLN A CA 1
ATOM 1633 C C . GLN A 1 204 ? 12.863 4.349 -0.851 1.00 89.31 204 GLN A C 1
ATOM 1635 O O . GLN A 1 204 ? 12.714 3.150 -1.072 1.00 89.31 204 GLN A O 1
ATOM 1640 N N . HIS A 1 205 ? 11.890 5.228 -1.102 1.00 89.25 205 HIS A N 1
ATOM 1641 C CA . HIS A 1 205 ? 10.596 4.798 -1.639 1.00 89.25 205 HIS A CA 1
ATOM 1642 C C . HIS A 1 205 ? 10.710 4.160 -3.029 1.00 89.25 205 HIS A C 1
ATOM 1644 O O . HIS A 1 205 ? 10.049 3.155 -3.288 1.00 89.25 205 HIS A O 1
ATOM 1650 N N . VAL A 1 206 ? 11.577 4.675 -3.905 1.00 89.31 206 VAL A N 1
ATOM 1651 C CA . VAL A 1 206 ? 11.841 4.045 -5.208 1.00 89.31 206 VAL A CA 1
ATOM 1652 C C . VAL A 1 206 ? 12.466 2.661 -5.048 1.00 89.31 206 VAL A C 1
ATOM 1654 O O . VAL A 1 206 ? 12.022 1.727 -5.714 1.00 89.31 206 VAL A O 1
ATOM 1657 N N . ARG A 1 207 ? 13.429 2.487 -4.134 1.00 90.31 207 ARG A N 1
ATOM 1658 C CA . ARG A 1 207 ? 14.009 1.174 -3.804 1.00 90.31 207 ARG A CA 1
ATOM 1659 C C . ARG A 1 207 ? 12.949 0.211 -3.277 1.00 90.31 207 ARG A C 1
ATOM 1661 O O . ARG A 1 207 ? 12.945 -0.939 -3.696 1.00 90.31 207 ARG A O 1
ATOM 1668 N N . MET A 1 208 ? 12.033 0.669 -2.424 1.00 90.94 208 MET A N 1
ATOM 1669 C CA . MET A 1 208 ? 10.941 -0.164 -1.905 1.00 90.94 208 MET A CA 1
ATOM 1670 C C . MET A 1 208 ? 9.970 -0.595 -3.009 1.00 90.94 208 MET A C 1
ATOM 1672 O O . MET A 1 208 ? 9.648 -1.776 -3.109 1.00 90.94 208 MET A O 1
ATOM 1676 N N . ILE A 1 209 ? 9.548 0.332 -3.878 1.00 90.69 209 ILE A N 1
ATOM 1677 C CA . ILE A 1 209 ? 8.687 0.015 -5.028 1.00 90.69 209 ILE A CA 1
ATOM 1678 C C . ILE A 1 209 ? 9.401 -0.971 -5.962 1.00 90.69 209 ILE A C 1
ATOM 1680 O O . ILE A 1 209 ? 8.821 -1.983 -6.350 1.00 90.69 209 ILE A O 1
ATOM 1684 N N . ARG A 1 210 ? 10.673 -0.713 -6.291 1.00 89.50 210 ARG A N 1
ATOM 1685 C CA . ARG A 1 210 ? 11.496 -1.594 -7.131 1.00 89.50 210 ARG A CA 1
ATOM 1686 C C . ARG A 1 210 ? 11.664 -2.980 -6.504 1.00 89.50 210 ARG A C 1
ATOM 1688 O O . ARG A 1 210 ? 11.526 -3.974 -7.207 1.00 89.50 210 ARG A O 1
ATOM 1695 N N . GLY A 1 211 ? 11.927 -3.049 -5.202 1.00 90.31 211 GLY A N 1
ATOM 1696 C CA . GLY A 1 211 ? 12.053 -4.301 -4.459 1.00 90.31 211 GLY A CA 1
ATOM 1697 C C . GLY A 1 211 ? 10.770 -5.127 -4.511 1.00 90.31 211 GLY A C 1
ATOM 1698 O O . GLY A 1 211 ? 10.821 -6.304 -4.850 1.00 90.31 211 GLY A O 1
ATOM 1699 N N . ALA A 1 212 ? 9.614 -4.496 -4.289 1.00 90.44 212 ALA A N 1
ATOM 1700 C CA . ALA A 1 212 ? 8.314 -5.161 -4.384 1.00 90.44 212 ALA A CA 1
ATOM 1701 C C . ALA A 1 212 ? 8.015 -5.675 -5.806 1.00 90.44 212 ALA A C 1
ATOM 1703 O O . ALA A 1 212 ? 7.478 -6.769 -5.981 1.00 90.44 212 ALA A O 1
ATOM 1704 N N . ILE A 1 213 ? 8.398 -4.900 -6.825 1.00 87.19 213 ILE A N 1
ATOM 1705 C CA . ILE A 1 213 ? 8.306 -5.277 -8.242 1.00 87.19 213 ILE A CA 1
ATOM 1706 C C . ILE A 1 213 ? 9.155 -6.524 -8.519 1.00 87.19 213 ILE A C 1
ATOM 1708 O O . ILE A 1 213 ? 8.631 -7.498 -9.061 1.00 87.19 213 ILE A O 1
ATOM 1712 N N . LEU A 1 214 ? 10.432 -6.513 -8.121 1.00 87.50 214 LEU A N 1
ATOM 1713 C CA . LEU A 1 214 ? 11.378 -7.620 -8.313 1.00 87.50 214 LEU A CA 1
ATOM 1714 C C . LEU A 1 214 ? 10.948 -8.885 -7.569 1.00 87.50 214 LEU A C 1
ATOM 1716 O O . LEU A 1 214 ? 10.930 -9.959 -8.160 1.00 87.50 214 LEU A O 1
ATOM 1720 N N . GLN A 1 215 ? 10.539 -8.755 -6.307 1.00 89.94 215 GLN A N 1
ATOM 1721 C CA . GLN A 1 215 ? 10.066 -9.880 -5.500 1.00 89.94 215 GLN A CA 1
ATOM 1722 C C . GLN A 1 215 ? 8.860 -10.566 -6.149 1.00 89.94 215 GLN A C 1
ATOM 1724 O O . GLN A 1 215 ? 8.802 -11.793 -6.227 1.00 89.94 215 GLN A O 1
ATOM 1729 N N . LYS A 1 216 ? 7.898 -9.777 -6.643 1.00 88.75 216 LYS A N 1
ATOM 1730 C CA . LYS A 1 216 ? 6.712 -10.318 -7.307 1.00 88.75 216 LYS A CA 1
ATOM 1731 C C . LYS A 1 216 ? 7.064 -11.029 -8.615 1.00 88.75 216 LYS A C 1
ATOM 1733 O O . LYS A 1 216 ? 6.513 -12.093 -8.880 1.00 88.75 216 LYS A O 1
ATOM 1738 N N . TRP A 1 217 ? 7.980 -10.470 -9.401 1.00 86.00 217 TRP A N 1
ATOM 1739 C CA . TRP A 1 217 ? 8.455 -11.101 -10.633 1.00 86.00 217 TRP A CA 1
ATOM 1740 C C . TRP A 1 217 ? 9.190 -12.406 -10.379 1.00 86.00 217 TRP A C 1
ATOM 1742 O O . TRP A 1 217 ? 8.877 -13.395 -11.030 1.00 86.00 217 TRP A O 1
ATOM 1752 N N . GLN A 1 218 ? 10.091 -12.431 -9.395 1.00 88.00 218 GLN A N 1
ATOM 1753 C CA . GLN A 1 218 ? 10.797 -13.650 -9.014 1.00 88.00 218 GLN A CA 1
ATOM 1754 C C . GLN A 1 218 ? 9.803 -1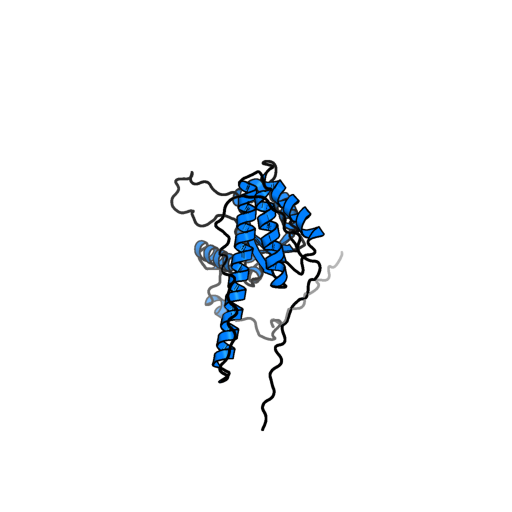4.747 -8.614 1.00 88.00 218 GLN A C 1
ATOM 1756 O O . GLN A 1 218 ? 9.876 -15.859 -9.120 1.00 88.00 218 GLN A O 1
ATOM 1761 N N . SER A 1 219 ? 8.802 -14.406 -7.795 1.00 89.06 219 SER A N 1
ATOM 1762 C CA . SER A 1 219 ? 7.751 -15.346 -7.392 1.00 89.06 219 SER A CA 1
ATOM 1763 C C . SER A 1 219 ? 6.945 -15.900 -8.578 1.00 89.06 219 SER A C 1
ATOM 1765 O O . SER A 1 219 ? 6.631 -17.091 -8.599 1.00 89.06 219 SER A O 1
ATOM 1767 N N . GLU A 1 220 ? 6.607 -15.072 -9.572 1.00 87.06 220 GLU A N 1
ATOM 1768 C CA . GLU A 1 220 ? 5.912 -15.532 -10.785 1.00 87.06 220 GLU A CA 1
ATOM 1769 C C . GLU A 1 220 ? 6.814 -16.394 -11.673 1.00 87.06 220 GLU A C 1
ATOM 1771 O O . GLU A 1 220 ? 6.368 -17.422 -12.182 1.00 87.06 220 GLU A O 1
ATOM 1776 N N . TYR A 1 221 ? 8.084 -16.014 -11.813 1.00 86.06 221 TYR A N 1
ATOM 1777 C CA . TYR A 1 221 ? 9.083 -16.783 -12.547 1.00 86.06 221 TYR A CA 1
ATOM 1778 C C . TYR A 1 221 ? 9.278 -18.177 -11.941 1.00 86.06 221 TYR A C 1
ATOM 1780 O O . TYR A 1 221 ? 9.217 -19.171 -12.663 1.00 86.06 221 TYR A O 1
ATOM 1788 N N . ASP A 1 222 ? 9.443 -18.266 -10.619 1.00 88.75 222 ASP A N 1
ATOM 1789 C CA . ASP A 1 222 ? 9.632 -19.534 -9.907 1.00 88.75 222 ASP A CA 1
ATOM 1790 C C . ASP A 1 222 ? 8.409 -20.449 -10.063 1.00 88.75 222 ASP A C 1
ATOM 1792 O O . ASP A 1 222 ? 8.549 -21.655 -10.284 1.00 88.75 222 ASP A O 1
ATOM 1796 N N . THR A 1 223 ? 7.203 -19.869 -10.031 1.00 89.56 223 THR A N 1
ATOM 1797 C CA . THR A 1 223 ? 5.947 -20.600 -10.260 1.00 89.56 223 THR A CA 1
ATOM 1798 C C . THR A 1 223 ? 5.888 -21.173 -11.679 1.00 89.56 223 THR A C 1
ATOM 1800 O O . THR A 1 223 ? 5.612 -22.359 -11.857 1.00 89.56 223 THR A O 1
ATOM 1803 N N . LEU A 1 224 ? 6.190 -20.361 -12.698 1.00 87.00 224 LEU A N 1
ATOM 1804 C CA . LEU A 1 224 ? 6.193 -20.805 -14.096 1.00 87.00 224 LEU A CA 1
ATOM 1805 C C . LEU A 1 224 ? 7.284 -21.844 -14.370 1.00 87.00 224 LEU A C 1
ATOM 1807 O O . LEU A 1 224 ? 7.031 -22.834 -15.051 1.00 87.00 224 LEU A O 1
ATOM 1811 N N . SER A 1 225 ? 8.480 -21.645 -13.815 1.00 87.69 225 SER A N 1
ATOM 1812 C CA . SER A 1 225 ? 9.595 -22.589 -13.920 1.00 87.69 225 SER A CA 1
ATOM 1813 C C . SER A 1 225 ? 9.228 -23.953 -13.330 1.00 87.69 225 SER A C 1
ATOM 1815 O O . SER A 1 225 ? 9.476 -24.981 -13.962 1.00 87.69 225 SER A O 1
ATOM 1817 N N . SER A 1 226 ? 8.569 -23.967 -12.166 1.00 91.25 226 SER A N 1
ATOM 1818 C CA . SER A 1 226 ? 8.115 -25.200 -11.510 1.00 91.25 226 SER A CA 1
ATOM 1819 C C . SER A 1 226 ? 7.071 -25.938 -12.353 1.00 91.25 226 SER A C 1
ATOM 1821 O O . SER A 1 226 ? 7.226 -27.129 -12.608 1.00 91.25 226 SER A O 1
ATOM 1823 N N . LEU A 1 227 ? 6.077 -25.224 -12.893 1.00 91.06 227 LEU A N 1
ATOM 1824 C CA . LEU A 1 227 ? 5.068 -25.804 -13.790 1.00 91.06 227 LEU A CA 1
ATOM 1825 C C . LEU A 1 227 ? 5.693 -26.405 -15.055 1.00 91.06 227 LEU A C 1
ATOM 1827 O O . LEU A 1 227 ? 5.324 -27.497 -15.480 1.00 91.06 227 LEU A O 1
ATOM 1831 N N . VAL A 1 228 ? 6.671 -25.719 -15.654 1.00 88.31 228 VAL A N 1
ATOM 1832 C CA . VAL A 1 228 ? 7.389 -26.238 -16.826 1.00 88.31 228 VAL A CA 1
ATOM 1833 C C . VAL A 1 228 ? 8.143 -27.526 -16.483 1.00 88.31 228 VAL A C 1
ATOM 1835 O O . VAL A 1 228 ? 8.123 -28.458 -17.283 1.00 88.31 228 VAL A O 1
ATOM 1838 N N . GLN A 1 229 ? 8.765 -27.619 -15.303 1.00 87.88 229 GLN A N 1
ATOM 1839 C CA . GLN A 1 229 ? 9.444 -28.838 -14.842 1.00 87.88 229 GLN A CA 1
ATOM 1840 C C . GLN A 1 229 ? 8.466 -29.991 -14.554 1.00 87.88 229 GLN A C 1
ATOM 1842 O O . GLN A 1 229 ? 8.751 -31.144 -14.887 1.00 87.88 229 GLN A O 1
ATOM 1847 N N . GLU A 1 230 ? 7.294 -29.704 -13.989 1.00 91.19 230 GLU A N 1
ATOM 1848 C CA . GLU A 1 230 ? 6.233 -30.698 -13.786 1.00 91.19 230 GLU A CA 1
ATOM 1849 C C . GLU A 1 230 ? 5.711 -31.243 -15.124 1.00 91.19 230 GLU A C 1
ATOM 1851 O O . GLU A 1 230 ? 5.644 -32.457 -15.318 1.00 91.19 230 GLU A O 1
ATOM 1856 N N . MET A 1 231 ? 5.443 -30.375 -16.104 1.00 87.31 231 MET A N 1
ATOM 1857 C CA . MET A 1 231 ? 5.052 -30.821 -17.448 1.00 87.31 231 MET A CA 1
ATOM 1858 C C . MET A 1 231 ? 6.170 -31.618 -18.135 1.00 87.31 231 MET A C 1
ATOM 1860 O O . MET A 1 231 ? 5.904 -32.643 -18.761 1.00 87.31 231 MET A O 1
ATOM 1864 N N . ALA A 1 232 ? 7.426 -31.182 -17.980 1.00 83.12 232 ALA A N 1
ATOM 1865 C CA . ALA A 1 232 ? 8.606 -31.865 -18.506 1.00 83.12 232 ALA A CA 1
ATOM 1866 C C . ALA A 1 232 ? 8.762 -33.288 -17.967 1.00 83.12 232 ALA A C 1
ATOM 1868 O O . ALA A 1 232 ? 9.216 -34.168 -18.685 1.00 83.12 232 ALA A O 1
ATOM 1869 N N . SER A 1 233 ? 8.441 -33.493 -16.689 1.00 82.88 233 SER A N 1
ATOM 1870 C CA . SER A 1 233 ? 8.548 -34.796 -16.027 1.00 82.88 233 SER A CA 1
ATOM 1871 C C . SER A 1 233 ? 7.346 -35.700 -16.306 1.00 82.88 233 SER A C 1
ATOM 1873 O O . SER A 1 233 ? 7.493 -36.920 -16.320 1.00 82.88 233 SER A O 1
ATOM 1875 N N . SER A 1 234 ? 6.174 -35.120 -16.581 1.00 82.75 234 SER A N 1
ATOM 1876 C CA . SER A 1 234 ? 4.975 -35.863 -16.982 1.00 82.75 234 SER A CA 1
ATOM 1877 C C . SER A 1 234 ? 5.030 -36.337 -18.439 1.00 82.75 234 SER A C 1
ATOM 1879 O O . SER A 1 234 ? 4.493 -37.398 -18.762 1.00 82.75 234 SER A O 1
ATOM 1881 N N . CYS A 1 235 ? 5.691 -35.589 -19.322 1.00 69.75 235 CYS A N 1
ATOM 1882 C CA . CYS A 1 235 ? 5.952 -36.017 -20.689 1.00 69.75 235 CYS A CA 1
ATOM 1883 C C . CYS A 1 235 ? 7.287 -36.774 -20.749 1.00 69.75 235 CYS A C 1
ATOM 1885 O O . CYS A 1 235 ? 8.338 -36.183 -20.553 1.00 69.75 235 CYS A O 1
ATOM 1887 N N . ASN A 1 236 ? 7.284 -38.057 -21.130 1.00 58.75 236 ASN A N 1
ATOM 1888 C CA . ASN A 1 236 ? 8.497 -38.862 -21.396 1.00 58.75 236 ASN A CA 1
ATOM 1889 C C . ASN A 1 236 ? 9.380 -38.330 -22.558 1.00 58.75 236 ASN A C 1
ATOM 1891 O O . ASN A 1 236 ? 10.239 -39.037 -23.085 1.00 58.75 236 ASN A O 1
ATOM 1895 N N . THR A 1 237 ? 9.169 -37.091 -22.995 1.00 52.91 237 THR A N 1
ATOM 1896 C CA . THR A 1 237 ? 9.825 -36.474 -24.138 1.00 52.91 237 THR A CA 1
ATOM 1897 C C . THR A 1 237 ? 11.018 -35.661 -23.653 1.00 52.91 237 THR A C 1
ATOM 1899 O O . THR A 1 237 ? 10.907 -34.547 -23.142 1.00 52.91 237 THR A O 1
ATOM 1902 N N . THR A 1 238 ? 12.198 -36.241 -23.826 1.00 51.22 238 THR A N 1
ATOM 1903 C CA . THR A 1 238 ? 13.496 -35.640 -23.531 1.00 51.22 238 THR A CA 1
ATOM 1904 C C . THR A 1 238 ? 13.758 -34.433 -24.440 1.00 51.22 238 THR A C 1
ATOM 1906 O O . THR A 1 238 ? 14.369 -34.583 -25.492 1.00 51.22 238 THR A O 1
ATOM 1909 N N . ARG A 1 239 ? 13.289 -33.239 -24.057 1.00 52.88 239 ARG A N 1
ATOM 1910 C CA . ARG A 1 239 ? 13.915 -31.925 -24.332 1.00 52.88 239 ARG A CA 1
ATOM 1911 C C . ARG A 1 239 ? 13.016 -30.807 -23.812 1.00 52.88 239 ARG A C 1
ATOM 1913 O O . ARG A 1 239 ? 12.081 -30.383 -24.478 1.00 52.88 239 ARG A O 1
ATOM 1920 N N . VAL A 1 240 ? 13.357 -30.285 -22.639 1.00 48.56 240 VAL A N 1
ATOM 1921 C CA . VAL A 1 240 ? 12.826 -29.005 -22.167 1.00 48.56 240 VAL A CA 1
ATOM 1922 C C . VAL A 1 240 ? 13.946 -27.987 -22.238 1.00 48.56 240 VAL A C 1
ATOM 1924 O O . VAL A 1 240 ? 14.970 -28.114 -21.566 1.00 48.56 240 VAL A O 1
ATOM 1927 N N . HIS A 1 241 ? 13.777 -27.007 -23.123 1.00 48.19 241 HIS A N 1
ATOM 1928 C CA . HIS A 1 241 ? 14.677 -25.871 -23.222 1.00 48.19 241 HIS A CA 1
ATOM 1929 C C . HIS A 1 241 ? 14.582 -25.075 -21.917 1.00 48.19 241 HIS A C 1
ATOM 1931 O O . HIS A 1 241 ? 13.525 -24.554 -21.566 1.00 48.19 241 HIS A O 1
ATOM 1937 N N . ARG A 1 242 ? 15.691 -25.015 -21.169 1.00 45.91 242 ARG A N 1
ATOM 1938 C CA . ARG A 1 242 ? 15.815 -24.134 -20.004 1.00 45.91 242 ARG A CA 1
ATOM 1939 C C . ARG A 1 242 ? 15.638 -22.692 -20.468 1.00 45.91 242 ARG A C 1
ATOM 1941 O O . ARG A 1 242 ? 16.470 -22.189 -21.218 1.00 45.91 242 ARG A O 1
ATOM 1948 N N . PHE A 1 243 ? 14.629 -22.011 -19.940 1.00 45.88 243 PHE A N 1
ATOM 1949 C CA . PHE A 1 243 ? 14.687 -20.562 -19.824 1.00 45.88 243 PHE A CA 1
ATOM 1950 C C . PHE A 1 243 ? 15.805 -20.246 -18.828 1.00 45.88 243 PHE A C 1
ATOM 1952 O O . PHE A 1 243 ? 15.719 -20.607 -17.653 1.00 45.88 243 PHE A O 1
ATOM 1959 N N . GLN A 1 244 ? 16.911 -19.676 -19.309 1.00 43.50 244 GLN A N 1
ATOM 1960 C CA . GLN A 1 244 ? 17.935 -19.161 -18.410 1.00 43.50 244 GLN A CA 1
ATOM 1961 C C . GLN A 1 244 ? 17.419 -17.854 -17.796 1.00 43.50 244 GLN A C 1
ATOM 1963 O O . GLN A 1 244 ? 17.029 -16.956 -18.548 1.00 43.50 244 GLN A O 1
ATOM 1968 N N . PRO A 1 245 ? 17.408 -17.718 -16.458 1.00 38.91 245 PRO A N 1
ATOM 1969 C CA . PRO A 1 245 ? 17.218 -16.416 -15.842 1.00 38.91 245 PRO A CA 1
ATOM 1970 C C . PRO A 1 245 ? 18.361 -15.506 -16.302 1.00 38.91 245 PRO A C 1
ATOM 1972 O O . PRO A 1 245 ? 19.499 -15.953 -16.442 1.00 38.91 245 PRO A O 1
ATOM 1975 N N . TYR A 1 246 ? 18.053 -14.240 -16.578 1.00 39.34 246 TYR A N 1
ATOM 1976 C CA . TYR A 1 246 ? 19.062 -13.249 -16.938 1.00 39.34 246 TYR A CA 1
ATOM 1977 C C . TYR A 1 246 ? 20.102 -13.141 -15.813 1.00 39.34 246 TYR A C 1
ATOM 1979 O O . TYR A 1 246 ? 19.854 -12.506 -14.789 1.00 39.34 246 TYR A O 1
ATOM 1987 N N . ASP A 1 247 ? 21.279 -13.729 -16.023 1.00 35.56 247 ASP A N 1
ATOM 1988 C CA . ASP A 1 247 ? 22.488 -13.422 -15.264 1.00 35.56 247 ASP A CA 1
ATOM 1989 C C . ASP A 1 247 ? 22.835 -11.950 -15.529 1.00 35.56 247 ASP A C 1
ATOM 1991 O O . ASP A 1 247 ? 23.396 -11.590 -16.567 1.00 35.56 247 ASP A O 1
ATOM 1995 N N . CYS A 1 248 ? 22.476 -11.063 -14.599 1.00 36.78 248 CYS A N 1
ATOM 1996 C CA . CYS A 1 248 ? 22.876 -9.660 -14.639 1.00 36.78 248 CYS A CA 1
ATOM 1997 C C . CYS A 1 248 ? 24.376 -9.537 -14.312 1.00 36.78 248 CYS A C 1
ATOM 1999 O O . CYS A 1 248 ? 24.765 -9.127 -13.222 1.00 36.78 248 CYS A O 1
ATOM 2001 N N . LYS A 1 249 ? 25.242 -9.881 -15.271 1.00 37.94 249 LYS A N 1
ATOM 2002 C CA . LYS A 1 249 ? 26.704 -9.686 -15.199 1.00 37.94 249 LYS A CA 1
ATOM 2003 C C . LYS A 1 249 ? 27.144 -8.244 -15.509 1.00 37.94 249 LYS A C 1
ATOM 2005 O O . LYS A 1 249 ? 28.275 -8.031 -15.924 1.00 37.94 249 LYS A O 1
ATOM 2010 N N . HIS A 1 250 ? 26.267 -7.246 -15.375 1.00 38.69 250 HIS A N 1
ATOM 2011 C CA . HIS A 1 250 ? 26.565 -5.842 -15.725 1.00 38.69 250 HIS A CA 1
ATOM 2012 C C . HIS A 1 250 ? 26.366 -4.848 -14.568 1.00 38.69 250 HIS A C 1
ATOM 2014 O O . HIS A 1 250 ? 26.340 -3.642 -14.790 1.00 38.69 250 HIS A O 1
ATOM 2020 N N . CYS A 1 251 ? 26.278 -5.322 -13.321 1.00 34.16 251 CYS A N 1
ATOM 2021 C CA . CYS A 1 251 ? 26.305 -4.434 -12.150 1.00 34.16 251 CYS A CA 1
ATOM 2022 C C . CYS A 1 251 ? 27.718 -4.011 -11.706 1.00 34.16 251 CYS A C 1
ATOM 2024 O O . CYS A 1 251 ? 27.841 -3.222 -10.774 1.00 34.16 251 CYS A O 1
ATOM 2026 N N . GLU A 1 252 ? 28.769 -4.449 -12.394 1.00 34.00 252 GLU A N 1
ATOM 2027 C CA . GLU A 1 252 ? 30.125 -3.935 -12.216 1.00 34.00 252 GLU A CA 1
ATOM 2028 C C . GLU A 1 252 ? 30.658 -3.512 -13.579 1.00 34.00 252 GLU A C 1
ATOM 2030 O O . GLU A 1 252 ? 31.104 -4.356 -14.345 1.00 34.00 252 GLU A O 1
ATOM 2035 N N . LEU A 1 253 ? 30.566 -2.223 -13.911 1.00 34.00 253 LEU A N 1
ATOM 2036 C CA . LEU A 1 253 ? 31.653 -1.499 -14.568 1.00 34.00 253 LEU A CA 1
ATOM 2037 C C . LEU A 1 253 ? 31.348 -0.004 -14.640 1.00 34.00 253 LEU A C 1
ATOM 2039 O O . LEU A 1 253 ? 30.239 0.451 -14.912 1.00 34.00 253 LEU A O 1
ATOM 2043 N N . ALA A 1 254 ? 32.403 0.723 -14.310 1.00 29.38 254 ALA A N 1
ATOM 2044 C CA . ALA A 1 254 ? 32.537 2.154 -14.229 1.00 29.38 254 ALA A CA 1
ATOM 2045 C C . ALA A 1 254 ? 32.112 2.904 -15.500 1.00 29.38 254 ALA A C 1
ATOM 2047 O O . ALA A 1 254 ? 32.173 2.397 -16.615 1.00 29.38 254 ALA A O 1
ATOM 2048 N N . ALA A 1 255 ? 31.741 4.160 -15.257 1.00 38.69 255 ALA A N 1
ATOM 2049 C CA . ALA A 1 255 ? 31.812 5.303 -16.155 1.00 38.69 255 ALA A CA 1
ATOM 2050 C C . ALA A 1 255 ? 32.654 5.105 -17.430 1.00 38.69 255 ALA A C 1
ATOM 2052 O O . ALA A 1 255 ? 33.875 5.076 -17.350 1.00 38.69 255 ALA A O 1
ATOM 2053 N N . ASP A 1 256 ? 32.009 5.124 -18.597 1.00 28.47 256 ASP A N 1
ATOM 2054 C CA . ASP A 1 256 ? 32.306 6.143 -19.603 1.00 28.47 256 ASP A CA 1
ATOM 2055 C C . ASP A 1 256 ? 31.164 6.262 -20.624 1.00 28.47 256 ASP A C 1
ATOM 2057 O O . ASP A 1 256 ? 30.414 5.322 -20.891 1.00 28.47 256 ASP A O 1
ATOM 2061 N N . LYS A 1 257 ? 30.998 7.468 -21.157 1.00 39.56 257 LYS A N 1
ATOM 2062 C CA . LYS A 1 257 ? 29.951 7.850 -22.102 1.00 39.56 257 LYS A CA 1
ATOM 2063 C C . LYS A 1 257 ? 30.152 7.149 -23.448 1.00 39.56 257 LYS A C 1
ATOM 2065 O O . LYS A 1 257 ? 31.133 7.406 -24.131 1.00 39.56 257 LYS A O 1
ATOM 2070 N N . SER A 1 258 ? 29.148 6.418 -23.920 1.00 27.09 258 SER A N 1
ATOM 2071 C CA . SER A 1 258 ? 28.781 6.435 -25.342 1.00 27.09 258 SER A CA 1
ATOM 2072 C C . SER A 1 258 ? 27.333 5.984 -25.531 1.00 27.09 258 SER A C 1
ATOM 2074 O O . SER A 1 258 ? 26.822 5.111 -24.835 1.00 27.09 258 SER A O 1
ATOM 2076 N N . TYR A 1 259 ? 26.652 6.699 -26.420 1.00 34.53 259 TYR A N 1
ATOM 2077 C CA . TYR A 1 259 ? 25.261 6.513 -26.804 1.00 34.53 259 TYR A CA 1
ATOM 2078 C C . TYR A 1 259 ? 25.025 5.114 -27.384 1.00 34.53 259 TYR A C 1
ATOM 2080 O O . TYR A 1 259 ? 25.807 4.646 -28.206 1.00 34.53 259 TYR A O 1
ATOM 2088 N N . TYR A 1 260 ? 23.896 4.501 -27.029 1.00 28.38 260 TYR A N 1
ATOM 2089 C CA . TYR A 1 260 ? 23.306 3.422 -27.815 1.00 28.38 260 TYR A CA 1
ATOM 2090 C C . TYR A 1 260 ? 21.848 3.793 -28.099 1.00 28.38 260 TYR A C 1
ATOM 2092 O O . TYR A 1 260 ? 20.991 3.721 -27.214 1.00 28.38 260 TYR A O 1
ATOM 2100 N N . GLU A 1 261 ? 21.585 4.263 -29.318 1.00 31.34 261 GLU A N 1
ATOM 2101 C CA . GLU A 1 261 ? 20.233 4.294 -29.875 1.00 31.34 261 GLU A CA 1
ATOM 2102 C C . GLU A 1 261 ? 19.814 2.848 -30.186 1.00 31.34 261 GLU A C 1
ATOM 2104 O O . GLU A 1 261 ? 20.599 2.102 -30.776 1.00 31.34 261 GLU A O 1
ATOM 2109 N N . PRO A 1 262 ? 18.620 2.394 -29.769 1.00 30.09 262 PRO A N 1
ATOM 2110 C CA . PRO A 1 262 ? 18.140 1.076 -30.153 1.00 30.09 262 PRO A CA 1
ATOM 2111 C C . PRO A 1 262 ? 17.736 1.086 -31.640 1.00 30.09 262 PRO A C 1
ATOM 2113 O O . PRO A 1 262 ? 17.130 2.065 -32.080 1.00 30.09 262 PRO A O 1
ATOM 2116 N N . PRO A 1 263 ? 18.010 0.017 -32.412 1.00 32.72 263 PRO A N 1
ATOM 2117 C CA . PRO A 1 263 ? 17.581 -0.056 -33.802 1.00 32.72 263 PRO A CA 1
ATOM 2118 C C . PRO A 1 263 ? 16.052 -0.071 -33.887 1.00 32.72 263 PRO A C 1
ATOM 2120 O O . PRO A 1 263 ? 15.381 -0.766 -33.118 1.00 32.72 263 PRO A O 1
ATOM 2123 N N . GLU A 1 264 ? 15.506 0.671 -34.849 1.00 35.50 264 GLU A N 1
ATOM 2124 C CA . GLU A 1 264 ? 14.116 0.546 -35.279 1.00 35.50 264 GLU A CA 1
ATOM 2125 C C . GLU A 1 264 ? 13.840 -0.904 -35.710 1.00 35.50 264 GLU A C 1
ATOM 2127 O O . GLU A 1 264 ? 14.453 -1.414 -36.645 1.00 35.50 264 GLU A O 1
ATOM 2132 N N . GLY A 1 265 ? 12.926 -1.583 -35.009 1.00 32.75 265 GLY A N 1
ATOM 2133 C CA . GLY A 1 265 ? 12.516 -2.948 -35.353 1.00 32.75 265 GLY A CA 1
ATOM 2134 C C . GLY A 1 265 ? 12.231 -3.830 -34.143 1.00 32.75 265 GLY A C 1
ATOM 2135 O O . GLY A 1 265 ? 12.945 -4.795 -33.884 1.00 32.75 265 GLY A O 1
ATOM 2136 N N . TYR A 1 266 ? 11.161 -3.534 -33.401 1.00 31.66 266 TYR A N 1
ATOM 2137 C CA . TYR A 1 266 ? 10.604 -4.482 -32.436 1.00 31.66 266 TYR A CA 1
ATOM 2138 C C . TYR A 1 266 ? 9.886 -5.612 -33.185 1.00 31.66 266 TYR A C 1
ATOM 2140 O O . TYR A 1 266 ? 8.711 -5.488 -33.521 1.00 31.66 266 TYR A O 1
ATOM 2148 N N . TYR A 1 267 ? 10.570 -6.735 -33.395 1.00 32.91 267 TYR A N 1
ATOM 2149 C CA . TYR A 1 267 ? 9.897 -8.020 -33.554 1.00 32.91 267 TYR A CA 1
ATOM 2150 C C . TYR A 1 267 ? 9.897 -8.730 -32.200 1.00 32.91 267 TYR A C 1
ATOM 2152 O O . TYR A 1 267 ? 10.947 -9.025 -31.629 1.00 32.91 267 TYR A O 1
ATOM 2160 N N . LEU A 1 268 ? 8.700 -9.012 -31.681 1.00 38.53 268 LEU A N 1
ATOM 2161 C CA . LEU A 1 268 ? 8.490 -10.093 -30.721 1.00 38.53 268 LEU A CA 1
ATOM 2162 C C . LEU A 1 268 ? 8.838 -11.398 -31.444 1.00 38.53 268 LEU A C 1
ATOM 2164 O O . LEU A 1 268 ? 7.982 -12.021 -32.068 1.00 38.53 268 LEU A O 1
ATOM 2168 N N . GLY A 1 269 ? 10.112 -11.781 -31.397 1.00 27.19 269 GLY A N 1
ATOM 2169 C CA . GLY A 1 269 ? 10.562 -13.099 -31.816 1.00 27.19 269 GLY A CA 1
ATOM 2170 C C . GLY A 1 269 ? 9.999 -14.148 -30.864 1.00 27.19 269 GLY A C 1
ATOM 2171 O O . GLY A 1 269 ? 10.626 -14.503 -29.873 1.00 27.19 269 GLY A O 1
ATOM 2172 N N . THR A 1 270 ? 8.801 -14.640 -31.161 1.00 36.97 270 THR A N 1
ATOM 2173 C CA . THR A 1 270 ? 8.522 -16.056 -30.937 1.00 36.97 270 THR A CA 1
ATOM 2174 C C . THR A 1 270 ? 9.244 -16.776 -32.067 1.00 36.97 270 THR A C 1
ATOM 2176 O O . THR A 1 270 ? 8.745 -16.837 -33.185 1.00 36.97 270 THR A O 1
ATOM 2179 N N . GLU A 1 271 ? 10.465 -17.253 -31.826 1.00 28.58 271 GLU A N 1
ATOM 2180 C CA . GLU A 1 271 ? 11.038 -18.259 -32.719 1.00 28.58 271 GLU A CA 1
ATOM 2181 C C . GLU A 1 271 ? 10.189 -19.526 -32.575 1.00 28.58 271 GLU A C 1
ATOM 2183 O O . GLU A 1 271 ? 10.360 -20.328 -31.657 1.00 28.58 271 GLU A O 1
ATOM 2188 N N . LEU A 1 272 ? 9.222 -19.684 -33.479 1.00 32.75 272 LEU A N 1
ATOM 2189 C CA . LEU A 1 272 ? 8.711 -20.992 -33.849 1.00 32.75 272 LEU A CA 1
ATOM 2190 C C . LEU A 1 272 ? 9.856 -21.715 -34.556 1.00 32.75 272 LEU A C 1
ATOM 2192 O O . LEU A 1 272 ? 10.102 -21.505 -35.740 1.00 32.75 272 LEU A O 1
ATOM 2196 N N . VAL A 1 273 ? 10.581 -22.549 -33.816 1.00 31.06 273 VAL A N 1
ATOM 2197 C CA . VAL A 1 273 ? 11.470 -23.533 -34.431 1.00 31.06 273 VAL A CA 1
ATOM 2198 C C . VAL A 1 273 ? 10.575 -24.578 -35.091 1.00 31.06 273 VAL A C 1
ATOM 2200 O O . VAL A 1 273 ? 9.863 -25.316 -34.407 1.00 31.06 273 VAL A O 1
ATOM 2203 N N . GLU A 1 274 ? 10.584 -24.617 -36.424 1.00 32.56 274 GLU A N 1
ATOM 2204 C CA . GLU A 1 274 ? 9.942 -25.677 -37.199 1.00 32.56 274 GLU A CA 1
ATOM 2205 C C . GLU A 1 274 ? 10.485 -27.040 -36.753 1.00 32.56 274 GLU A C 1
ATOM 2207 O O . GLU A 1 274 ? 11.679 -27.337 -36.851 1.00 32.56 274 GLU A O 1
ATOM 2212 N N . VAL A 1 275 ? 9.590 -27.885 -36.245 1.00 35.44 275 VAL A N 1
ATOM 2213 C CA . VAL A 1 275 ? 9.905 -29.272 -35.922 1.00 35.44 275 VAL A CA 1
ATOM 2214 C C . VAL A 1 275 ? 9.937 -30.043 -37.237 1.00 35.44 275 VAL A C 1
ATOM 2216 O O . VAL A 1 275 ? 8.899 -30.297 -37.847 1.00 35.44 275 VAL A O 1
ATOM 2219 N N . GLY A 1 276 ? 11.144 -30.403 -37.677 1.00 32.56 276 GLY A N 1
ATOM 2220 C CA . GLY A 1 276 ? 11.350 -31.329 -38.785 1.00 32.56 276 GLY A CA 1
ATOM 2221 C C . GLY A 1 276 ? 10.554 -32.615 -38.562 1.00 32.56 276 GLY A C 1
ATOM 2222 O O . GLY A 1 276 ? 10.672 -33.260 -37.521 1.00 32.56 276 GLY A O 1
ATOM 2223 N N . GLY A 1 277 ? 9.708 -32.948 -39.538 1.00 33.72 277 GLY A N 1
ATOM 2224 C CA . GLY A 1 277 ? 8.769 -34.058 -39.465 1.00 33.72 277 GLY A CA 1
ATOM 2225 C C . GLY A 1 277 ? 9.434 -35.418 -39.253 1.00 33.72 277 GLY A C 1
ATOM 2226 O O . GLY A 1 277 ? 10.459 -35.740 -39.858 1.00 33.72 277 GLY A O 1
ATOM 2227 N N . CYS A 1 278 ? 8.792 -36.248 -38.431 1.00 36.22 278 CYS A N 1
ATOM 2228 C CA . CYS A 1 278 ? 9.046 -37.681 -38.392 1.00 36.22 278 CYS A CA 1
ATOM 2229 C C . CYS A 1 278 ? 8.660 -38.293 -39.746 1.00 36.22 278 CYS A C 1
ATOM 2231 O O . CYS A 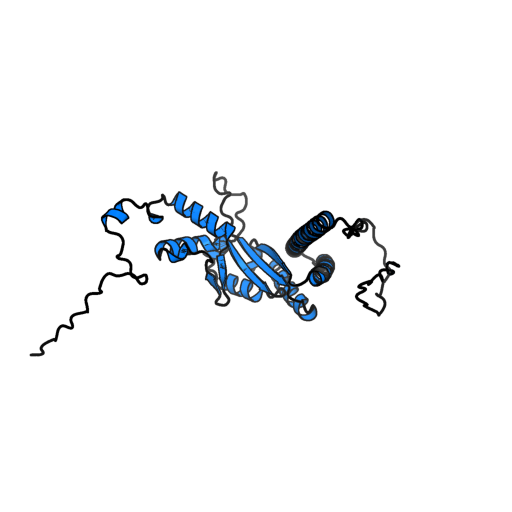1 278 ? 7.504 -38.211 -40.161 1.00 36.22 278 CYS A O 1
ATOM 2233 N N . ARG A 1 279 ? 9.621 -38.924 -40.429 1.00 38.50 279 ARG A N 1
ATOM 2234 C CA . ARG A 1 279 ? 9.317 -39.894 -41.487 1.00 38.50 279 ARG A CA 1
ATOM 2235 C C . ARG A 1 279 ? 8.933 -41.217 -40.822 1.00 38.50 279 ARG A C 1
ATOM 2237 O O . ARG A 1 279 ? 9.656 -41.670 -39.936 1.00 38.50 279 ARG A O 1
ATOM 2244 N N . HIS A 1 280 ? 7.791 -41.765 -41.231 1.00 48.56 280 HIS A N 1
ATOM 2245 C CA . HIS A 1 280 ? 7.408 -43.156 -40.988 1.00 48.56 280 HIS A CA 1
ATOM 2246 C C . HIS A 1 280 ? 8.298 -44.116 -41.777 1.00 48.56 280 HIS A C 1
ATOM 2248 O O . HIS A 1 280 ? 8.726 -43.730 -42.891 1.00 48.56 280 HIS A O 1
#

Nearest PDB structures (foldseek):
  3k6c-assembly1_J  TM=6.812E-01  e=4.784E+00  Nitrosomonas europaea
  8b2l-assembly1_n3  TM=4.881E-01  e=2.445E+00  Nicotiana tabacum
  6bzf-assembly4_G  TM=2.240E-01  e=1.501E+00  Saccharomyces cerevisiae
  6bzf-assembly1_A  TM=2.607E-01  e=4.234E+00  Saccharomyces cerevisiae
  6bzf-assembly2_C  TM=2.648E-01  e=3.748E+00  Saccharomyces cerevisiae

Sequence (280 aa):
MMEQKSQKTPQSTGLNQDGRYPPSQKQRENEWSFLDLPGEVQNAIYLAVLSEKGAILTKALRITMPNNLGLVSKQIHAQMCGQAMYCVRVEVSNFNFSKVITFLNKLSEEDVGLLRPKGKTSRSCDEDVRQAKIIVSLHLENPDWLHVVPNLSRWLNRFNNADKRAADISFDYVVRFGALAAHYQVHRYLEKANLSIETEQKKQHVRMIRGAILQKWQSEYDTLSSLVQEMASSCNTTRVHRFQPYDCKHCELAADKSYYEPPEGYYLGTELVEVGGCRH

Foldseek 3Di:
DDDDDDDDDDDPPQADPVRDHDPDPVVVVPDDDLVNDPPVVLVVVLVVQCVVQNFEQDPVRDTDGPDCQLVPDVVSVVVSSVVNQQGYEYEDELLQCVSVQVNLVPDDVVSLVLQFPDDPPDPDPDPPDGNREYEYEYEYEPHPPVVNVVSLVVVLVQLVDPPRSVVRGHYAYAYDYPDLVSLVVLLVVLVVVLVVDDDPSSNVVSVRNNVNSVVVSVVVVVVVQVVLVVVVVVDPDPDDDDPDDDPCPPPDDDDDDDDDDDDPDDDPDPPPPDDDDDDD

Radius of gyration: 27.96 Å; Cα contacts (8 Å, |Δi|>4): 254; chains: 1; bounding box: 96×63×69 Å

pLDDT: mean 70.78, std 20.17, range [27.09, 92.06]